Protein AF-A0A7S0IJ03-F1 (afdb_monomer)

Radius of gyration: 17.77 Å; Cα contacts (8 Å, |Δi|>4): 310; chains: 1; bounding box: 40×44×54 Å

Structure (mmCIF, N/CA/C/O backbone):
data_AF-A0A7S0IJ03-F1
#
_entry.id   AF-A0A7S0IJ03-F1
#
loop_
_atom_site.group_PDB
_atom_site.id
_atom_site.type_symbol
_atom_site.label_atom_id
_atom_site.label_alt_id
_atom_site.label_comp_id
_atom_site.label_asym_id
_atom_site.label_entity_id
_atom_site.label_seq_id
_atom_site.pdbx_PDB_ins_code
_atom_site.Cartn_x
_atom_site.Cartn_y
_atom_site.Cartn_z
_atom_site.occupancy
_atom_site.B_iso_or_equiv
_atom_site.auth_seq_id
_atom_site.auth_comp_id
_atom_site.auth_asym_id
_atom_site.auth_atom_id
_atom_site.pdbx_PDB_model_num
ATOM 1 N N . MET A 1 1 ? -2.507 19.857 30.944 1.00 49.16 1 MET A N 1
ATOM 2 C CA . MET A 1 1 ? -3.455 19.583 29.841 1.00 49.16 1 MET A CA 1
ATOM 3 C C . MET A 1 1 ? -2.715 18.734 28.818 1.00 49.16 1 MET A C 1
ATOM 5 O O . MET A 1 1 ? -1.528 18.996 28.652 1.00 49.16 1 MET A O 1
ATOM 9 N N . PRO A 1 2 ? -3.317 17.695 28.218 1.00 66.56 2 PRO A N 1
ATOM 10 C CA . PRO A 1 2 ? -2.641 16.936 27.164 1.00 66.56 2 PRO A CA 1
ATOM 11 C C . PRO A 1 2 ? -2.303 17.862 25.987 1.00 66.56 2 PRO A C 1
ATOM 13 O O . PRO A 1 2 ? -3.091 18.757 25.681 1.00 66.56 2 PRO A O 1
ATOM 16 N N . SER A 1 3 ? -1.132 17.673 25.370 1.00 85.25 3 SER A N 1
ATOM 17 C CA . SER A 1 3 ? -0.742 18.416 24.166 1.00 85.25 3 SER A CA 1
ATOM 18 C C . SER A 1 3 ? -1.700 18.113 23.012 1.00 85.25 3 SER A C 1
ATOM 20 O O . SER A 1 3 ? -2.343 17.058 22.987 1.00 85.25 3 SER A O 1
ATOM 22 N N . GLU A 1 4 ? -1.797 19.030 22.051 1.00 87.00 4 GLU A N 1
ATOM 23 C CA . GLU A 1 4 ? -2.639 18.860 20.861 1.00 87.00 4 GLU A CA 1
ATOM 24 C C . GLU A 1 4 ? -2.302 17.560 20.110 1.00 87.00 4 GLU A C 1
ATOM 26 O O . GLU A 1 4 ? -3.203 16.776 19.802 1.00 87.00 4 GLU A O 1
ATOM 31 N N . ASP A 1 5 ? -1.011 17.241 19.987 1.00 89.12 5 ASP A N 1
ATOM 32 C CA . ASP A 1 5 ? -0.515 15.971 19.443 1.00 89.12 5 ASP A CA 1
ATOM 33 C C . ASP A 1 5 ? -1.039 14.741 20.183 1.00 89.12 5 ASP A C 1
ATOM 35 O O . ASP A 1 5 ? -1.449 13.754 19.568 1.00 89.12 5 ASP A O 1
ATOM 39 N N . ALA A 1 6 ? -1.050 14.773 21.519 1.00 92.12 6 ALA A N 1
ATOM 40 C CA . ALA A 1 6 ? -1.535 13.652 22.317 1.00 92.12 6 ALA A CA 1
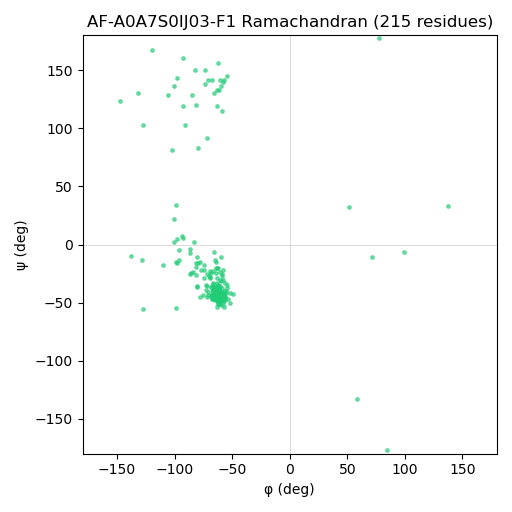ATOM 41 C C . ALA A 1 6 ? -3.040 13.432 22.100 1.00 92.12 6 ALA A C 1
ATOM 43 O O . ALA A 1 6 ? -3.501 12.288 22.037 1.00 92.12 6 ALA A O 1
ATOM 44 N N . ILE A 1 7 ? -3.802 14.518 21.939 1.00 94.75 7 ILE A N 1
ATOM 45 C CA . ILE A 1 7 ? -5.232 14.466 21.619 1.00 94.75 7 ILE A CA 1
ATOM 46 C C . ILE A 1 7 ? -5.438 13.903 20.209 1.00 94.75 7 ILE A C 1
ATOM 48 O O . ILE A 1 7 ? -6.278 13.019 20.027 1.00 94.75 7 ILE A O 1
ATOM 52 N N . LEU A 1 8 ? -4.673 14.375 19.222 1.00 96.50 8 LEU A N 1
ATOM 53 C CA . LEU A 1 8 ? -4.740 13.893 17.844 1.00 96.50 8 LEU A CA 1
ATOM 54 C C . LEU A 1 8 ? -4.401 12.404 17.753 1.00 96.50 8 LEU A C 1
ATOM 56 O O . LEU A 1 8 ? -5.155 11.634 17.150 1.00 96.50 8 LEU A O 1
ATOM 60 N N . LYS A 1 9 ? -3.308 11.980 18.393 1.00 96.81 9 LYS A N 1
ATOM 61 C CA . LYS A 1 9 ? -2.900 10.575 18.463 1.00 96.81 9 LYS A CA 1
ATOM 62 C C . LYS A 1 9 ? -4.009 9.718 19.062 1.00 96.81 9 LYS A C 1
ATOM 64 O O . LYS A 1 9 ? -4.383 8.705 18.478 1.00 96.81 9 LYS A O 1
ATOM 69 N N . ASN A 1 10 ? -4.579 10.141 20.190 1.00 97.00 10 ASN A N 1
ATOM 70 C CA . ASN A 1 10 ? -5.648 9.400 20.853 1.00 97.00 10 ASN A CA 1
ATOM 71 C C . ASN A 1 10 ? -6.891 9.269 19.953 1.00 97.00 10 ASN A C 1
ATOM 73 O O . ASN A 1 10 ? -7.372 8.158 19.741 1.00 97.00 10 ASN A O 1
ATOM 77 N N . LYS A 1 11 ? -7.350 10.367 19.335 1.00 97.56 11 LYS A N 1
ATOM 78 C CA . LYS A 1 11 ? -8.472 10.346 18.378 1.00 97.56 11 LYS A CA 1
ATOM 79 C C . LYS A 1 11 ? -8.202 9.427 17.184 1.00 97.56 11 LYS A C 1
ATOM 81 O O . LYS A 1 11 ? -9.070 8.650 16.796 1.00 97.56 11 LYS A O 1
ATOM 86 N N . THR A 1 12 ? -6.988 9.476 16.638 1.00 97.81 12 THR A N 1
ATOM 87 C CA . THR A 1 12 ? -6.576 8.626 15.512 1.00 97.81 12 THR A CA 1
ATOM 88 C C . THR A 1 12 ? -6.647 7.148 15.895 1.00 97.81 12 THR A C 1
ATOM 90 O O . THR A 1 12 ? -7.279 6.363 15.191 1.00 97.81 12 THR A O 1
ATOM 93 N N . LEU A 1 13 ? -6.085 6.770 17.047 1.00 97.12 13 LEU A N 1
ATOM 94 C CA . LEU A 1 13 ? -6.131 5.394 17.550 1.00 97.12 13 LEU A CA 1
ATOM 95 C C . LEU A 1 13 ? -7.567 4.931 17.849 1.00 97.12 13 LEU A C 1
ATOM 97 O O . LEU A 1 13 ? -7.942 3.823 17.480 1.00 97.12 13 LEU A O 1
ATOM 101 N N . GLN A 1 14 ? -8.411 5.784 18.439 1.00 96.62 14 GLN A N 1
ATOM 102 C CA . GLN A 1 14 ? -9.825 5.463 18.675 1.00 96.62 14 GLN A CA 1
ATOM 103 C C . GLN A 1 14 ? -10.625 5.251 17.382 1.00 96.62 14 GLN A C 1
ATOM 105 O O . GLN A 1 14 ? -11.586 4.482 17.354 1.00 96.62 14 GLN A O 1
ATOM 110 N N . ALA A 1 15 ? -10.300 5.963 16.303 1.00 97.38 15 ALA A N 1
ATOM 111 C CA . ALA A 1 15 ? -10.908 5.710 15.001 1.00 97.38 15 ALA A CA 1
ATOM 112 C C . ALA A 1 15 ? -10.390 4.405 14.385 1.00 97.38 15 ALA A C 1
ATOM 114 O O . ALA A 1 15 ? -11.177 3.626 13.851 1.00 97.38 15 ALA A O 1
ATOM 115 N N . LEU A 1 16 ? -9.097 4.116 14.529 1.00 97.06 16 LEU A N 1
ATOM 116 C CA . LEU A 1 16 ? -8.472 2.905 13.999 1.00 97.06 16 LEU A CA 1
ATOM 117 C C . LEU A 1 16 ? -9.069 1.610 14.568 1.00 97.06 16 LEU A C 1
ATOM 119 O O . LEU A 1 16 ? -9.369 0.695 13.797 1.00 97.06 16 LEU A O 1
ATOM 123 N N . THR A 1 17 ? -9.352 1.553 15.873 1.00 95.00 17 THR A N 1
ATOM 124 C CA . THR A 1 17 ? -9.961 0.364 16.508 1.00 95.00 17 THR A CA 1
ATOM 125 C C . THR A 1 17 ? -11.334 0.004 15.931 1.00 95.00 17 THR A C 1
ATOM 127 O O . THR A 1 17 ? -11.741 -1.156 15.974 1.00 95.00 17 THR A O 1
ATOM 130 N N . ARG A 1 18 ? -12.035 0.975 15.331 1.00 95.69 18 ARG A N 1
ATOM 131 C CA . ARG A 1 18 ? -13.357 0.808 14.711 1.00 95.69 18 ARG A CA 1
ATOM 132 C C . ARG A 1 18 ? -13.301 0.354 13.245 1.00 95.69 18 ARG A C 1
ATOM 134 O O . ARG A 1 18 ? -14.334 0.024 12.674 1.00 95.69 18 ARG A O 1
ATOM 141 N N . LEU A 1 19 ? -12.130 0.285 12.604 1.00 94.94 19 LEU A N 1
ATOM 142 C CA . LEU A 1 19 ? -12.030 -0.129 11.190 1.00 94.94 19 LEU A CA 1
ATOM 143 C C . LEU A 1 19 ? -12.346 -1.609 10.952 1.00 94.94 19 LEU A C 1
ATOM 145 O O . LEU A 1 19 ? -12.672 -2.010 9.831 1.00 94.94 19 LEU A O 1
ATOM 149 N N . GLY A 1 20 ? -12.207 -2.426 11.995 1.00 89.44 20 GLY A N 1
ATOM 150 C CA . GLY A 1 20 ? -12.390 -3.868 11.918 1.00 89.44 20 GLY A CA 1
ATOM 151 C C . GLY A 1 20 ? -13.849 -4.311 11.815 1.00 89.44 20 GLY A C 1
ATOM 152 O O . GLY A 1 20 ? -14.101 -5.414 11.324 1.00 89.44 20 GLY A O 1
ATOM 153 N N . ASP A 1 21 ? -14.790 -3.472 12.248 1.00 93.62 21 ASP A N 1
ATOM 154 C CA . ASP A 1 21 ? -16.205 -3.812 12.372 1.00 93.62 21 ASP A CA 1
ATOM 155 C C . ASP A 1 21 ? -17.033 -3.157 11.274 1.00 93.62 21 ASP A C 1
ATOM 157 O O . ASP A 1 21 ? -16.967 -1.952 11.050 1.00 93.62 21 ASP A O 1
ATOM 161 N N . ARG A 1 22 ? -17.848 -3.959 10.583 1.00 91.94 22 ARG A N 1
ATOM 162 C CA . ARG A 1 22 ? -18.609 -3.516 9.405 1.00 91.94 22 ARG A CA 1
ATOM 163 C C . ARG A 1 22 ? -19.492 -2.299 9.695 1.00 91.94 22 ARG A C 1
ATOM 165 O O . ARG A 1 22 ? -19.580 -1.398 8.863 1.00 91.94 22 ARG A O 1
ATOM 172 N N . ASP A 1 23 ? -20.117 -2.271 10.866 1.00 94.56 23 ASP A N 1
ATOM 173 C CA . ASP A 1 23 ? -21.116 -1.259 11.214 1.00 94.56 23 ASP A CA 1
ATOM 174 C C . ASP A 1 23 ? -20.476 0.089 11.591 1.00 94.56 23 ASP A C 1
ATOM 176 O O . ASP A 1 23 ? -21.104 1.139 11.457 1.00 94.56 23 ASP A O 1
ATOM 180 N N . THR A 1 24 ? -19.202 0.087 11.999 1.00 95.12 24 THR A N 1
ATOM 181 C CA . THR A 1 24 ? -18.472 1.292 12.427 1.00 95.12 24 THR A CA 1
ATOM 182 C C . THR A 1 24 ? -17.380 1.719 11.443 1.00 95.12 24 THR A C 1
ATOM 184 O O . THR A 1 24 ? -17.002 2.894 11.433 1.00 95.12 24 THR A O 1
ATOM 187 N N . GLN A 1 25 ? -16.943 0.830 10.545 1.00 95.50 25 GLN A N 1
ATOM 188 C CA . GLN A 1 25 ? -15.860 1.057 9.585 1.00 95.50 25 GLN A CA 1
ATOM 189 C C . GLN A 1 25 ? -16.052 2.338 8.768 1.00 95.50 25 GLN A C 1
ATOM 191 O O . GLN A 1 25 ? -15.153 3.173 8.696 1.00 95.50 25 GLN A O 1
ATOM 196 N N . ARG A 1 26 ? -17.234 2.542 8.171 1.00 96.00 26 ARG A N 1
ATOM 197 C CA . ARG A 1 26 ? -17.489 3.719 7.320 1.00 96.00 26 ARG A CA 1
ATOM 198 C C . ARG A 1 26 ? -17.390 5.033 8.100 1.00 96.00 26 ARG A C 1
ATOM 200 O O . ARG A 1 26 ? -16.959 6.041 7.544 1.00 96.00 26 ARG A O 1
ATOM 207 N N . VAL A 1 27 ? -17.814 5.038 9.364 1.00 97.50 27 VAL A N 1
ATOM 208 C CA . VAL A 1 27 ? -17.740 6.221 10.234 1.00 97.50 27 VAL A CA 1
ATOM 209 C C . VAL A 1 27 ? -16.291 6.485 10.630 1.00 97.50 27 VAL A C 1
ATOM 211 O O . VAL A 1 27 ? -15.832 7.616 10.511 1.00 97.50 27 VAL A O 1
ATOM 214 N N . ALA A 1 28 ? -15.562 5.437 11.012 1.00 97.50 28 ALA A N 1
ATOM 215 C CA . ALA A 1 28 ? -14.149 5.507 11.364 1.00 97.50 28 ALA A CA 1
ATOM 216 C C . ALA A 1 28 ? -13.280 6.041 10.218 1.00 97.50 28 ALA A C 1
ATOM 218 O O . ALA A 1 28 ? -12.472 6.943 10.422 1.00 97.50 28 ALA A O 1
ATOM 219 N N . VAL A 1 29 ? -13.500 5.552 8.996 1.00 97.75 29 VAL A N 1
ATOM 220 C CA . VAL A 1 29 ? -12.808 6.039 7.797 1.00 97.75 29 VAL A CA 1
ATOM 221 C C . VAL A 1 29 ? -13.052 7.537 7.582 1.00 97.75 29 VAL A C 1
ATOM 223 O O . VAL A 1 29 ? -12.096 8.288 7.421 1.00 97.75 29 VAL A O 1
ATOM 226 N N . LYS A 1 30 ? -14.310 7.996 7.656 1.00 97.94 30 LYS A N 1
ATOM 227 C CA . LYS A 1 30 ? -14.641 9.428 7.524 1.00 97.94 30 LYS A CA 1
ATOM 228 C C . LYS A 1 30 ? -14.012 10.282 8.622 1.00 97.94 30 LYS A C 1
ATOM 230 O O . LYS A 1 30 ? -13.679 11.441 8.394 1.00 97.94 30 LYS A O 1
ATOM 235 N N . GLU A 1 31 ? -13.901 9.745 9.830 1.00 97.88 31 GLU A N 1
ATOM 236 C CA . GLU A 1 31 ? -13.256 10.435 10.942 1.00 97.88 31 GLU A CA 1
ATOM 237 C C . GLU A 1 31 ? -11.751 10.582 10.704 1.00 97.88 31 GLU A C 1
ATOM 239 O O . GLU A 1 31 ? -11.227 11.682 10.848 1.00 97.88 31 GLU A O 1
ATOM 244 N N . LEU A 1 32 ? -11.080 9.523 10.242 1.00 98.19 32 LEU A N 1
ATOM 245 C CA . LEU A 1 32 ? -9.663 9.560 9.872 1.00 98.19 32 LEU A CA 1
ATOM 246 C C . LEU A 1 32 ? -9.398 10.523 8.709 1.00 98.19 32 LEU A C 1
ATOM 248 O O . LEU A 1 32 ? -8.440 11.286 8.767 1.00 98.19 32 LEU A O 1
ATOM 252 N N . GLU A 1 33 ? -10.271 10.565 7.701 1.00 97.94 33 GLU A N 1
ATOM 253 C CA . GLU A 1 33 ? -10.194 11.555 6.617 1.00 97.94 33 GLU A CA 1
ATOM 254 C C . GLU A 1 33 ? -10.339 12.988 7.139 1.00 97.94 33 GLU A C 1
ATOM 256 O O . GLU A 1 33 ? -9.607 13.876 6.711 1.00 97.94 33 GLU A O 1
ATOM 261 N N . ARG A 1 34 ? -11.247 13.234 8.092 1.00 98.12 34 ARG A N 1
ATOM 262 C CA . ARG A 1 34 ? -11.397 14.556 8.724 1.00 98.12 34 ARG A CA 1
ATOM 263 C C . ARG A 1 34 ? -10.169 14.937 9.544 1.00 98.12 34 ARG A C 1
ATOM 265 O O . ARG A 1 34 ? -9.737 16.082 9.466 1.00 98.12 34 ARG A O 1
ATOM 272 N N . LEU A 1 35 ? -9.611 14.003 10.314 1.00 97.69 35 LEU A N 1
ATOM 273 C CA . LEU A 1 35 ? -8.374 14.227 11.067 1.00 97.69 35 LEU A CA 1
ATOM 274 C C . LEU A 1 35 ? -7.217 14.546 10.117 1.00 97.69 35 LEU A C 1
ATOM 276 O O . LEU A 1 35 ? -6.530 15.540 10.325 1.00 97.69 35 LEU A O 1
ATOM 280 N N . ALA A 1 36 ? -7.067 13.771 9.040 1.00 96.75 36 ALA A N 1
ATOM 281 C CA . ALA A 1 36 ? -6.072 14.021 8.006 1.00 96.75 36 ALA A CA 1
ATOM 282 C C . ALA A 1 36 ? -6.298 15.373 7.323 1.00 96.75 36 ALA A C 1
ATOM 284 O O . ALA A 1 36 ? -5.349 16.120 7.182 1.00 96.75 36 ALA A O 1
ATOM 285 N N . THR A 1 37 ? -7.528 15.746 6.966 1.00 96.69 37 THR A N 1
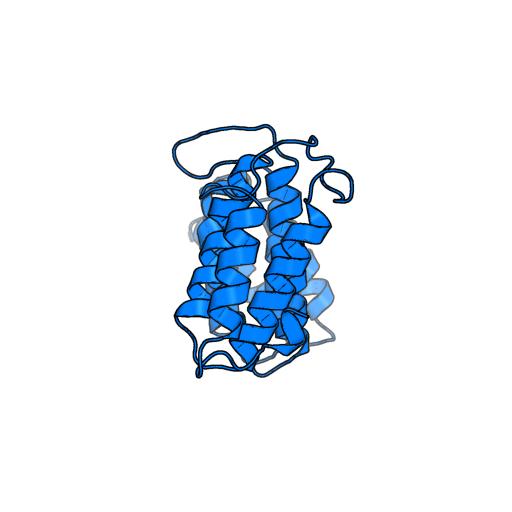ATOM 286 C CA . THR A 1 37 ? -7.837 17.055 6.351 1.00 96.69 37 THR A CA 1
ATOM 287 C C . THR A 1 37 ? -7.479 18.226 7.273 1.00 96.69 37 THR A C 1
ATOM 289 O O . THR A 1 37 ? -7.014 19.266 6.817 1.00 96.69 37 THR A O 1
ATOM 292 N N . ASN A 1 38 ? -7.688 18.064 8.581 1.00 95.50 38 ASN A N 1
ATOM 293 C CA . ASN A 1 38 ? -7.444 19.110 9.573 1.00 95.50 38 ASN A CA 1
ATOM 294 C C . ASN A 1 38 ? -5.994 19.146 10.087 1.00 95.50 38 ASN A C 1
ATOM 296 O O . ASN A 1 38 ? -5.658 20.034 10.870 1.00 95.50 38 ASN A O 1
ATOM 300 N N . ALA A 1 39 ? -5.136 18.213 9.667 1.00 94.06 39 ALA A N 1
ATOM 301 C CA . ALA A 1 39 ? -3.720 18.201 10.014 1.00 94.06 39 ALA A CA 1
ATOM 302 C C . ALA A 1 39 ? -2.994 19.337 9.274 1.00 94.06 39 ALA A C 1
ATOM 304 O O . ALA A 1 39 ? -2.588 19.184 8.126 1.00 94.06 39 ALA A O 1
ATOM 305 N N . ARG A 1 40 ? -2.895 20.504 9.923 1.00 87.62 40 ARG A N 1
ATOM 306 C CA . ARG A 1 40 ? -2.237 21.702 9.368 1.00 87.62 40 ARG A CA 1
ATOM 307 C C . ARG A 1 40 ? -0.734 21.744 9.618 1.00 87.62 40 ARG A C 1
ATOM 309 O O . ARG A 1 40 ? -0.018 22.389 8.861 1.00 87.62 40 ARG A O 1
ATOM 316 N N . GLU A 1 41 ? -0.274 21.077 10.671 1.00 89.88 41 GLU A N 1
ATOM 317 C CA . GLU A 1 41 ? 1.136 21.033 11.045 1.00 89.88 41 GLU A CA 1
ATOM 318 C C . GLU A 1 41 ? 1.794 19.745 10.521 1.00 89.88 41 GLU A C 1
ATOM 320 O O . GLU A 1 41 ? 1.156 18.685 10.542 1.00 89.88 41 GLU A O 1
ATOM 325 N N . PRO A 1 42 ? 3.063 19.787 10.072 1.00 86.69 42 PRO A N 1
ATOM 326 C CA . PRO A 1 42 ? 3.777 18.593 9.607 1.00 86.69 42 PRO A CA 1
ATOM 327 C C . PRO A 1 42 ? 3.805 17.449 10.637 1.00 86.69 42 PRO A C 1
ATOM 329 O O . PRO A 1 42 ? 3.685 16.271 10.282 1.00 86.69 42 PRO A O 1
ATOM 332 N N . ASP A 1 43 ? 3.883 17.784 11.925 1.00 92.00 43 ASP A N 1
ATOM 333 C CA . ASP A 1 43 ? 3.908 16.811 13.022 1.00 92.00 43 ASP A CA 1
ATOM 334 C C . ASP A 1 43 ? 2.556 16.099 13.201 1.00 92.00 43 ASP A C 1
ATOM 336 O O . ASP A 1 43 ? 2.503 14.911 13.549 1.00 92.00 43 ASP A O 1
ATOM 340 N N . HIS A 1 44 ? 1.448 16.757 12.840 1.00 94.94 44 HIS A N 1
ATOM 341 C CA . HIS A 1 44 ? 0.121 16.142 12.831 1.00 94.94 44 HIS A CA 1
ATOM 342 C C . HIS A 1 44 ? 0.017 15.052 11.755 1.00 94.94 44 HIS A C 1
ATOM 344 O O . HIS A 1 44 ? -0.459 13.947 12.031 1.00 94.94 44 HIS A O 1
ATOM 350 N N . VAL A 1 45 ? 0.507 15.324 10.539 1.00 94.88 45 VAL A N 1
ATOM 351 C CA . VAL A 1 45 ? 0.545 14.327 9.452 1.00 94.88 45 VAL A CA 1
ATOM 352 C C . VAL A 1 45 ? 1.457 13.163 9.839 1.00 94.88 45 VAL A C 1
ATOM 354 O O . VAL A 1 45 ? 1.067 11.999 9.702 1.00 94.88 45 VAL A O 1
ATOM 357 N N . THR A 1 46 ? 2.620 13.470 10.420 1.00 95.75 46 THR A N 1
ATOM 358 C CA . THR A 1 46 ? 3.565 12.475 10.944 1.00 95.75 46 THR A CA 1
ATOM 359 C C . THR A 1 46 ? 2.901 11.553 11.963 1.00 95.75 46 THR A C 1
ATOM 361 O O . THR A 1 46 ? 3.053 10.327 11.891 1.00 95.75 46 THR A O 1
ATOM 364 N N . THR A 1 47 ? 2.133 12.121 12.893 1.00 96.75 47 THR A N 1
ATOM 365 C CA . THR A 1 47 ? 1.405 11.379 13.927 1.00 96.75 47 THR A CA 1
ATOM 366 C C . THR A 1 47 ? 0.363 10.447 13.315 1.00 96.75 47 THR A C 1
ATOM 368 O O . THR A 1 47 ? 0.331 9.261 13.654 1.00 96.75 47 THR A O 1
ATOM 371 N N . ILE A 1 48 ? -0.447 10.943 12.374 1.00 97.69 48 ILE A N 1
ATOM 372 C CA . ILE A 1 48 ? -1.486 10.145 11.708 1.00 97.69 48 ILE A CA 1
ATOM 373 C C . ILE A 1 48 ? -0.858 8.989 10.926 1.00 97.69 48 ILE A C 1
ATOM 375 O O . ILE A 1 48 ? -1.248 7.836 11.119 1.00 97.69 48 ILE A O 1
ATOM 379 N N . VAL A 1 49 ? 0.146 9.261 10.085 1.00 97.38 49 VAL A N 1
ATOM 380 C CA . VAL A 1 49 ? 0.803 8.217 9.283 1.00 97.38 49 VAL A CA 1
ATOM 381 C C . VAL A 1 49 ? 1.507 7.192 10.174 1.00 97.38 49 VAL A C 1
ATOM 383 O O . VAL A 1 49 ? 1.453 5.995 9.885 1.00 97.38 49 VAL A O 1
ATOM 386 N N . SER A 1 50 ? 2.114 7.624 11.284 1.00 97.38 50 SER A N 1
ATOM 387 C CA . SER A 1 50 ? 2.722 6.711 12.260 1.00 97.38 50 SER A CA 1
ATOM 388 C C . SER A 1 50 ? 1.698 5.750 12.858 1.00 97.38 50 SER A C 1
ATOM 390 O O . SER A 1 50 ? 1.929 4.542 12.827 1.00 97.38 50 SER A O 1
ATOM 392 N N . CYS A 1 51 ? 0.546 6.265 13.302 1.00 98.12 51 CYS A N 1
ATOM 393 C CA . CYS A 1 51 ? -0.538 5.440 13.836 1.00 98.12 51 CYS A CA 1
ATOM 394 C C . CYS A 1 51 ? -1.066 4.450 12.788 1.00 98.12 51 CYS A C 1
ATOM 396 O O . CYS A 1 51 ? -1.265 3.281 13.102 1.00 98.12 51 CYS A O 1
ATOM 398 N N . LEU A 1 52 ? -1.240 4.882 11.532 1.00 98.19 52 LEU A N 1
ATOM 399 C CA . LEU A 1 52 ? -1.650 3.994 10.437 1.00 98.19 52 LEU A CA 1
ATOM 400 C C . LEU A 1 52 ? -0.629 2.871 10.201 1.00 98.19 52 LEU A C 1
ATOM 402 O O . LEU A 1 52 ? -1.008 1.710 10.075 1.00 98.19 52 LEU A O 1
ATOM 406 N N . CYS A 1 53 ? 0.668 3.189 10.162 1.00 97.62 53 CYS A N 1
ATOM 407 C CA . CYS A 1 53 ? 1.715 2.185 9.952 1.00 97.62 53 CYS A CA 1
ATOM 408 C C . CYS A 1 5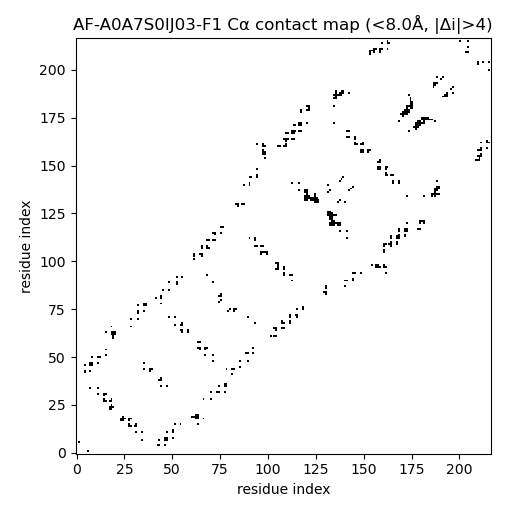3 ? 1.788 1.179 11.109 1.00 97.62 53 CYS A C 1
ATOM 410 O O . CYS A 1 53 ? 1.964 -0.014 10.869 1.00 97.62 53 CYS A O 1
ATOM 412 N N . GLU A 1 54 ? 1.666 1.651 12.350 1.00 97.31 54 GLU A N 1
ATOM 413 C CA . GLU A 1 54 ? 1.666 0.807 13.549 1.00 97.31 54 GLU A CA 1
ATOM 414 C C . GLU A 1 54 ? 0.440 -0.113 13.577 1.00 97.31 54 GLU A C 1
ATOM 416 O O . GLU A 1 54 ? 0.576 -1.330 13.731 1.00 97.31 54 GLU A O 1
ATOM 421 N N . GLU A 1 55 ? -0.748 0.435 13.319 1.00 97.44 55 GLU A N 1
ATOM 422 C CA . GLU A 1 55 ? -1.983 -0.345 13.304 1.00 97.44 55 GLU A CA 1
ATOM 423 C C . GLU A 1 55 ? -2.012 -1.351 12.145 1.00 97.44 55 GLU A C 1
ATOM 425 O O . GLU A 1 55 ? -2.481 -2.472 12.317 1.00 97.44 55 GLU A O 1
ATOM 430 N N . LEU A 1 56 ? -1.435 -1.036 10.978 1.00 97.62 56 LEU A N 1
ATOM 431 C CA . LEU A 1 56 ? -1.318 -2.003 9.876 1.00 97.62 56 LEU A CA 1
ATOM 432 C C . LEU A 1 56 ? -0.541 -3.264 10.288 1.00 97.62 56 LEU A C 1
ATOM 434 O O . LEU A 1 56 ? -0.779 -4.352 9.748 1.00 97.62 56 LEU A O 1
ATOM 438 N N . VAL A 1 57 ? 0.403 -3.119 11.225 1.00 95.19 57 VAL A N 1
ATOM 439 C CA . VAL A 1 57 ? 1.181 -4.227 11.785 1.00 95.19 57 VAL A CA 1
ATOM 440 C C . VAL A 1 57 ? 0.369 -5.012 12.811 1.00 95.19 57 VAL A C 1
ATOM 442 O O . VAL A 1 57 ? 0.385 -6.241 12.748 1.00 95.19 57 VAL A O 1
ATOM 445 N N . ALA A 1 58 ? -0.324 -4.315 13.712 1.00 94.31 58 ALA A N 1
ATOM 446 C CA . ALA A 1 58 ? -0.993 -4.899 14.874 1.00 94.31 58 ALA A CA 1
ATOM 447 C C . ALA A 1 58 ? -2.419 -5.417 14.602 1.00 94.31 58 ALA A C 1
ATOM 449 O O . ALA A 1 58 ? -2.889 -6.305 15.314 1.00 94.31 58 ALA A O 1
ATOM 450 N N . ALA A 1 59 ? -3.109 -4.895 13.584 1.00 94.00 59 ALA A N 1
ATOM 451 C CA . ALA A 1 59 ? -4.529 -5.148 13.370 1.00 94.00 59 ALA A CA 1
ATOM 452 C C . ALA A 1 59 ? -4.832 -6.637 13.085 1.00 94.00 59 ALA A C 1
ATOM 454 O O . ALA A 1 59 ? -4.413 -7.179 12.048 1.00 94.00 59 ALA A O 1
ATOM 455 N N . PRO A 1 60 ? -5.647 -7.305 13.928 1.00 91.19 60 PRO A N 1
ATOM 456 C CA . PRO A 1 60 ? -5.940 -8.728 13.770 1.00 91.19 60 PRO A CA 1
ATOM 457 C C . PRO A 1 60 ? -6.880 -8.993 12.586 1.00 91.19 60 PRO A C 1
ATOM 459 O O . PRO A 1 60 ? -6.738 -9.986 11.870 1.00 91.19 60 PRO A O 1
ATOM 462 N N . LYS A 1 61 ? -7.829 -8.083 12.335 1.00 96.50 61 LYS A N 1
ATOM 463 C CA . LYS A 1 61 ? -8.852 -8.234 11.293 1.00 96.50 61 LYS A CA 1
ATOM 464 C C . LYS A 1 61 ? -8.330 -7.755 9.935 1.00 96.50 61 LYS A C 1
ATOM 466 O O . LYS A 1 61 ? -7.893 -6.614 9.794 1.00 96.50 61 LYS A O 1
ATOM 471 N N . ALA A 1 62 ? -8.469 -8.593 8.907 1.00 96.62 62 ALA A N 1
ATOM 472 C CA . ALA A 1 62 ? -8.110 -8.243 7.529 1.00 96.62 62 ALA A CA 1
ATOM 473 C C . ALA A 1 62 ? -8.902 -7.035 6.990 1.00 96.62 62 ALA A C 1
ATOM 475 O O . ALA A 1 62 ? -8.378 -6.243 6.211 1.00 96.62 62 ALA A O 1
ATOM 476 N N . SER A 1 63 ? -10.152 -6.841 7.43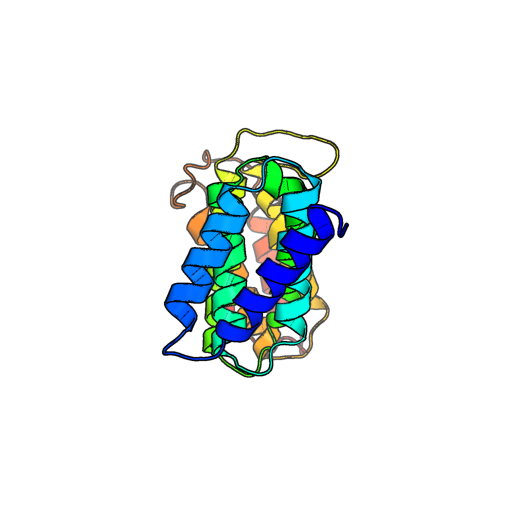6 1.00 96.25 63 SER A N 1
ATOM 477 C CA . SER A 1 63 ? -10.959 -5.650 7.122 1.00 96.25 63 SER A CA 1
ATOM 478 C C . SER A 1 63 ? -10.266 -4.349 7.530 1.00 96.25 63 SER A C 1
ATOM 480 O O . SER A 1 63 ? -10.207 -3.429 6.720 1.00 96.25 63 SER A O 1
ATOM 482 N N . ALA A 1 64 ? -9.687 -4.297 8.733 1.00 97.38 64 ALA A N 1
ATOM 483 C CA . ALA A 1 64 ? -8.955 -3.129 9.209 1.00 97.38 64 ALA A CA 1
ATOM 484 C C . ALA A 1 64 ? -7.678 -2.896 8.391 1.00 97.38 64 ALA A C 1
ATOM 486 O O . ALA A 1 64 ? -7.464 -1.788 7.906 1.00 97.38 64 ALA A O 1
ATOM 487 N N . ARG A 1 65 ? -6.877 -3.946 8.148 1.00 98.12 65 ARG A N 1
ATOM 488 C CA . ARG A 1 65 ? -5.645 -3.843 7.342 1.00 98.12 65 ARG A CA 1
ATOM 489 C C . ARG A 1 65 ? -5.913 -3.298 5.936 1.00 98.12 65 ARG A C 1
ATOM 491 O O . ARG A 1 65 ? -5.190 -2.417 5.480 1.00 98.12 65 ARG A O 1
ATOM 498 N N . ARG A 1 66 ? -6.983 -3.758 5.274 1.00 97.44 66 ARG A N 1
ATOM 499 C CA . ARG A 1 66 ? -7.401 -3.246 3.955 1.00 97.44 66 ARG A CA 1
ATOM 500 C C . ARG A 1 66 ? -7.749 -1.765 3.977 1.00 97.44 66 ARG A C 1
ATOM 502 O O . ARG A 1 66 ? -7.319 -1.033 3.091 1.00 97.44 66 ARG A O 1
ATOM 509 N N . GLU A 1 67 ? -8.517 -1.318 4.966 1.00 97.75 67 GLU A N 1
ATOM 510 C CA . GLU A 1 67 ? -8.877 0.099 5.055 1.00 97.75 67 GLU A CA 1
ATOM 511 C C . GLU A 1 67 ? -7.672 0.976 5.393 1.00 97.75 67 GLU A C 1
ATOM 513 O O . GLU A 1 67 ? -7.533 2.048 4.814 1.00 97.75 67 GLU A O 1
ATOM 518 N N . ILE A 1 68 ? -6.748 0.508 6.234 1.00 98.25 68 ILE A N 1
ATOM 519 C CA . ILE A 1 68 ? -5.502 1.232 6.520 1.00 98.25 68 ILE A CA 1
ATOM 520 C C . ILE A 1 68 ? -4.656 1.398 5.250 1.00 98.25 68 ILE A C 1
ATOM 522 O O . ILE A 1 68 ? -4.179 2.496 4.972 1.00 98.25 68 ILE A O 1
ATOM 526 N N . LEU A 1 69 ? -4.528 0.346 4.433 1.00 98.38 69 LEU A N 1
ATOM 527 C CA . LEU A 1 69 ? -3.842 0.428 3.137 1.00 98.38 69 LEU A CA 1
ATOM 528 C C . LEU A 1 69 ? -4.494 1.464 2.207 1.00 98.38 69 LEU A C 1
ATOM 530 O O . LEU A 1 69 ? -3.792 2.239 1.558 1.00 98.38 69 LEU A O 1
ATOM 534 N N . ARG A 1 70 ? -5.831 1.519 2.162 1.00 97.50 70 ARG A N 1
ATOM 535 C CA . ARG A 1 70 ? -6.583 2.518 1.378 1.00 97.50 70 ARG A CA 1
ATOM 536 C C . ARG A 1 70 ? -6.453 3.933 1.942 1.00 97.50 70 ARG A C 1
ATOM 538 O O . ARG A 1 70 ? -6.544 4.900 1.190 1.00 97.50 70 ARG A O 1
ATOM 545 N N . LEU A 1 71 ? -6.251 4.073 3.250 1.00 98.25 71 LEU A N 1
ATOM 546 C CA . LEU A 1 71 ? -6.074 5.368 3.901 1.00 98.25 71 LEU A CA 1
ATOM 547 C C . LEU A 1 71 ? -4.737 6.027 3.553 1.00 98.25 71 LEU A C 1
ATOM 549 O O . LEU A 1 71 ? -4.701 7.250 3.524 1.00 98.25 71 LEU A O 1
ATOM 553 N N . PHE A 1 72 ? -3.678 5.278 3.220 1.00 98.25 72 PHE A N 1
ATOM 554 C CA . PHE A 1 72 ? -2.430 5.885 2.726 1.00 98.25 72 PHE A CA 1
ATOM 5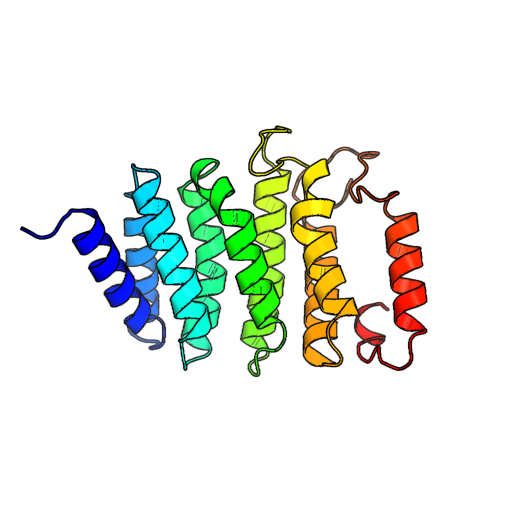55 C C . PHE A 1 72 ? -2.661 6.746 1.478 1.00 98.25 72 PHE A C 1
ATOM 557 O O . PHE A 1 72 ? -2.218 7.890 1.433 1.00 98.25 72 PHE A O 1
ATOM 564 N N . ASP A 1 73 ? -3.422 6.231 0.511 1.00 96.19 73 ASP A N 1
ATOM 565 C CA . ASP A 1 73 ? -3.790 6.968 -0.703 1.00 96.19 73 ASP A CA 1
ATOM 566 C C . ASP A 1 73 ? -4.607 8.230 -0.374 1.00 96.19 73 ASP A C 1
ATOM 568 O O . ASP A 1 73 ? -4.298 9.334 -0.819 1.00 96.19 73 ASP A O 1
ATOM 572 N N . ARG A 1 74 ? -5.602 8.098 0.511 1.00 96.88 74 ARG A N 1
ATOM 573 C CA . ARG A 1 74 ? -6.444 9.227 0.945 1.00 96.88 74 ARG A CA 1
ATOM 574 C C . ARG A 1 74 ? -5.646 10.299 1.679 1.00 96.88 74 ARG A C 1
ATOM 576 O O . ARG A 1 74 ? -5.883 11.480 1.455 1.00 96.88 74 ARG A O 1
ATOM 583 N N . VAL A 1 75 ? -4.695 9.912 2.530 1.00 97.00 75 VAL A N 1
ATOM 584 C CA . VAL A 1 75 ? -3.804 10.862 3.209 1.00 97.00 75 VAL A CA 1
ATOM 585 C C . VAL A 1 75 ? -2.971 11.623 2.181 1.00 97.00 75 VAL A C 1
ATOM 587 O O . VAL A 1 75 ? -2.932 12.847 2.253 1.00 97.00 75 VAL A O 1
ATOM 590 N N . CYS A 1 76 ? -2.380 10.946 1.191 1.00 95.19 76 CYS A N 1
ATOM 591 C CA . CYS A 1 76 ? -1.667 11.617 0.100 1.00 95.19 76 CYS A CA 1
ATOM 592 C C . CYS A 1 76 ? -2.567 12.584 -0.680 1.00 95.19 76 CYS A C 1
ATOM 594 O O . CYS A 1 76 ? -2.167 13.718 -0.929 1.00 95.19 76 CYS A O 1
ATOM 596 N N . ALA A 1 77 ? -3.795 12.179 -1.007 1.00 94.38 77 ALA A N 1
ATOM 597 C CA . ALA A 1 77 ? -4.746 13.029 -1.720 1.00 94.38 77 ALA A CA 1
ATOM 598 C C . ALA A 1 77 ? -5.164 14.276 -0.918 1.00 94.38 77 ALA A C 1
ATOM 600 O O . ALA A 1 77 ? -5.339 15.345 -1.497 1.00 94.38 77 ALA A O 1
ATOM 601 N N . LEU A 1 78 ? -5.317 14.153 0.405 1.00 95.88 78 LEU A N 1
ATOM 602 C CA . LEU A 1 78 ? -5.734 15.252 1.284 1.00 95.88 78 LEU A CA 1
ATOM 603 C C . LEU A 1 78 ? -4.586 16.204 1.641 1.00 95.88 78 LEU A C 1
ATOM 605 O O . LEU A 1 78 ? -4.809 17.404 1.767 1.00 95.88 78 LEU A O 1
ATOM 609 N N . GLN A 1 79 ? -3.378 15.673 1.831 1.00 94.44 79 GLN A N 1
ATOM 610 C CA . GLN A 1 79 ? -2.219 16.433 2.313 1.00 94.44 79 GLN A CA 1
ATOM 611 C C . GLN A 1 79 ? -1.270 16.890 1.201 1.00 94.44 79 GLN A C 1
ATOM 613 O O . GLN A 1 79 ? -0.428 17.758 1.432 1.00 94.44 79 GLN A O 1
ATOM 618 N N . GLY A 1 80 ? -1.386 16.334 -0.006 1.00 91.75 80 GLY A N 1
ATOM 619 C CA . GLY A 1 80 ? -0.546 16.719 -1.134 1.00 91.75 80 GLY A CA 1
ATOM 620 C C . GLY A 1 80 ? 0.943 16.513 -0.836 1.00 91.75 80 GLY A C 1
ATOM 621 O O . GLY A 1 80 ? 1.356 15.470 -0.323 1.00 91.75 80 GLY A O 1
ATOM 622 N N . GLU A 1 81 ? 1.759 17.521 -1.152 1.00 89.50 81 GLU A N 1
ATOM 623 C CA . GLU A 1 81 ? 3.217 17.467 -0.978 1.00 89.50 81 GLU A CA 1
ATOM 624 C C . GLU A 1 81 ? 3.641 17.215 0.484 1.00 89.50 81 GLU A C 1
ATOM 626 O O . GLU A 1 81 ? 4.664 16.570 0.713 1.00 89.50 81 GLU A O 1
ATOM 631 N N . ASN A 1 82 ? 2.826 17.602 1.476 1.00 89.69 82 ASN A N 1
ATOM 632 C CA . ASN A 1 82 ? 3.126 17.379 2.898 1.00 89.69 82 ASN A CA 1
ATOM 633 C C . ASN A 1 82 ? 3.193 15.887 3.269 1.00 89.69 82 ASN A C 1
ATOM 635 O O . ASN A 1 82 ? 3.869 15.517 4.225 1.00 89.69 82 ASN A O 1
ATOM 639 N N . ALA A 1 83 ? 2.526 15.008 2.515 1.00 91.88 83 ALA A N 1
ATOM 640 C CA . ALA A 1 83 ? 2.577 13.566 2.755 1.00 91.88 83 ALA A CA 1
ATOM 641 C C . ALA A 1 83 ? 3.847 12.899 2.197 1.00 91.88 83 ALA A C 1
ATOM 643 O O . ALA A 1 83 ? 4.154 11.762 2.569 1.00 91.88 83 ALA A O 1
ATOM 644 N N . LEU A 1 84 ? 4.592 13.570 1.306 1.00 91.06 84 LEU A N 1
ATOM 645 C CA . LEU A 1 84 ? 5.702 12.955 0.571 1.00 91.06 84 LEU A CA 1
ATOM 646 C C . LEU A 1 84 ? 6.828 12.483 1.478 1.00 91.06 84 LEU A C 1
ATOM 648 O O . LEU A 1 84 ? 7.352 11.396 1.260 1.00 91.06 84 LEU A O 1
ATOM 652 N N . VAL A 1 85 ? 7.152 13.238 2.531 1.00 92.25 85 VAL A N 1
ATOM 653 C CA . VAL A 1 85 ? 8.200 12.864 3.496 1.00 92.25 85 VAL A CA 1
ATOM 654 C C . VAL A 1 85 ? 7.925 11.508 4.167 1.00 92.25 85 VAL A C 1
ATOM 656 O O . VAL A 1 85 ? 8.847 10.828 4.614 1.00 92.25 85 VAL A O 1
ATOM 659 N N . HIS A 1 86 ? 6.666 11.059 4.185 1.00 94.81 86 HIS A N 1
ATOM 660 C CA . HIS A 1 86 ? 6.270 9.771 4.752 1.00 94.81 86 HIS A CA 1
ATOM 661 C C . HIS A 1 86 ? 6.148 8.643 3.723 1.00 94.81 86 HIS A C 1
ATOM 663 O O . HIS A 1 86 ? 5.940 7.488 4.112 1.00 94.81 86 HIS A O 1
ATOM 669 N N . LEU A 1 87 ? 6.302 8.934 2.428 1.00 95.25 87 LEU A N 1
ATOM 670 C CA . LEU A 1 87 ? 6.174 7.950 1.355 1.00 95.25 87 LEU A CA 1
ATOM 671 C C . LEU A 1 87 ? 7.067 6.714 1.563 1.00 95.25 87 LEU A C 1
ATOM 673 O O . LEU A 1 87 ? 6.528 5.607 1.485 1.00 95.25 87 LEU A O 1
ATOM 677 N N . PRO A 1 88 ? 8.370 6.833 1.904 1.00 95.00 88 PRO A N 1
ATOM 678 C CA . PRO A 1 88 ? 9.218 5.657 2.102 1.00 95.00 88 PRO A CA 1
ATOM 679 C C . PRO A 1 88 ? 8.686 4.719 3.196 1.00 95.00 88 PRO A C 1
ATOM 681 O O . PRO A 1 88 ? 8.718 3.495 3.055 1.00 95.00 88 PRO A O 1
ATOM 684 N N . ARG A 1 89 ? 8.128 5.286 4.276 1.00 96.06 89 ARG A N 1
ATOM 685 C CA . ARG A 1 89 ? 7.543 4.519 5.385 1.00 96.06 89 ARG A CA 1
ATOM 686 C C . ARG A 1 89 ? 6.241 3.835 4.978 1.00 96.06 89 ARG A C 1
ATOM 688 O O . ARG A 1 89 ? 6.038 2.674 5.341 1.00 96.06 89 ARG A O 1
ATOM 695 N N . MET A 1 90 ? 5.385 4.518 4.218 1.00 97.81 90 MET A N 1
ATOM 696 C CA . MET A 1 90 ? 4.152 3.931 3.686 1.00 97.81 90 MET A CA 1
ATOM 697 C C . MET A 1 90 ? 4.474 2.769 2.741 1.00 97.81 90 MET A C 1
ATOM 699 O O . MET A 1 90 ? 4.000 1.658 2.969 1.00 97.81 90 MET A O 1
ATOM 703 N N . VAL A 1 91 ? 5.361 2.978 1.762 1.00 97.56 91 VAL A N 1
ATOM 704 C CA . VAL A 1 91 ? 5.796 1.938 0.812 1.00 97.56 91 VAL A CA 1
ATOM 705 C C . VAL A 1 91 ? 6.394 0.736 1.542 1.00 97.56 91 VAL A C 1
ATOM 707 O O . VAL A 1 91 ? 5.995 -0.399 1.284 1.00 97.56 91 VAL A O 1
ATOM 710 N N . SER A 1 92 ? 7.290 0.962 2.509 1.00 96.88 92 SER A N 1
ATOM 711 C CA . SER A 1 92 ? 7.879 -0.126 3.300 1.00 96.88 92 SER A CA 1
ATOM 712 C C . SER A 1 92 ? 6.811 -0.919 4.065 1.00 96.88 92 SER A C 1
ATOM 714 O O . SER A 1 92 ? 6.847 -2.152 4.100 1.00 96.88 92 SER A O 1
ATOM 716 N N . SER A 1 93 ? 5.818 -0.229 4.632 1.00 97.56 93 SER A N 1
ATOM 717 C CA . SER A 1 93 ? 4.713 -0.862 5.358 1.00 97.56 93 SER A CA 1
ATOM 718 C C . SER A 1 93 ? 3.829 -1.709 4.435 1.00 97.56 93 SER A C 1
ATOM 720 O O . SER A 1 93 ? 3.447 -2.816 4.815 1.00 97.56 93 SER A O 1
ATOM 722 N N . VAL A 1 94 ? 3.573 -1.250 3.204 1.00 98.19 94 VAL A N 1
ATOM 723 C CA . VAL A 1 94 ? 2.860 -2.023 2.172 1.00 98.19 94 VAL A CA 1
ATOM 724 C C . VAL A 1 94 ? 3.672 -3.256 1.753 1.00 98.19 94 VAL A C 1
ATOM 726 O O . VAL A 1 94 ? 3.138 -4.363 1.768 1.00 98.19 94 VAL A O 1
ATOM 729 N N . CYS A 1 95 ? 4.972 -3.115 1.467 1.00 97.06 95 CYS A N 1
ATOM 730 C CA . CYS A 1 95 ? 5.842 -4.243 1.102 1.00 97.06 95 CYS A CA 1
ATOM 731 C C . CYS A 1 95 ? 5.856 -5.342 2.180 1.00 97.06 95 CYS A C 1
ATOM 733 O O . CYS A 1 95 ? 5.772 -6.533 1.874 1.00 97.06 95 CYS A O 1
ATOM 735 N N . ARG A 1 96 ? 5.865 -4.966 3.467 1.00 95.38 96 ARG A N 1
ATOM 736 C CA . ARG A 1 96 ? 5.781 -5.917 4.596 1.00 95.38 96 ARG A CA 1
ATOM 737 C C . ARG A 1 96 ? 4.451 -6.682 4.669 1.00 95.38 96 ARG A C 1
ATOM 739 O O . ARG A 1 96 ? 4.354 -7.651 5.430 1.00 95.38 96 ARG A O 1
ATOM 746 N N . ARG A 1 97 ? 3.423 -6.265 3.924 1.00 96.25 97 ARG A N 1
ATOM 747 C CA . ARG A 1 97 ? 2.111 -6.926 3.810 1.00 96.25 97 ARG A CA 1
ATOM 748 C C . ARG A 1 97 ? 1.950 -7.764 2.537 1.00 96.25 97 ARG A C 1
ATOM 750 O O . ARG A 1 97 ? 0.926 -8.409 2.382 1.00 96.25 97 ARG A O 1
ATOM 757 N N . PHE A 1 98 ? 2.963 -7.888 1.678 1.00 96.25 98 PHE A N 1
ATOM 758 C CA . PHE A 1 98 ? 2.867 -8.762 0.494 1.00 96.25 98 PHE A CA 1
ATOM 759 C C . PHE A 1 98 ? 2.668 -10.253 0.823 1.00 96.25 98 PHE A C 1
ATOM 761 O O . PHE A 1 98 ? 2.185 -11.013 -0.008 1.00 96.25 98 PHE A O 1
ATOM 768 N N . LYS A 1 99 ? 3.007 -10.671 2.047 1.00 94.31 99 LYS A N 1
ATOM 769 C CA . LYS A 1 99 ? 2.775 -12.023 2.582 1.00 94.31 99 LYS A CA 1
ATOM 770 C C . LYS A 1 99 ? 1.551 -12.121 3.504 1.00 94.31 99 LYS A C 1
ATOM 772 O O . LYS A 1 99 ? 1.535 -12.973 4.388 1.00 94.31 99 LYS A O 1
ATOM 777 N N . ASP A 1 100 ? 0.598 -11.193 3.403 1.00 96.19 100 ASP A N 1
ATOM 778 C CA . ASP A 1 100 ? -0.602 -11.224 4.244 1.00 96.19 100 ASP A CA 1
ATOM 779 C C . ASP A 1 100 ? -1.428 -12.485 3.951 1.00 96.19 100 ASP A C 1
ATOM 781 O O . ASP A 1 100 ? -1.647 -12.784 2.783 1.00 96.19 100 ASP A O 1
ATOM 785 N N . PRO A 1 101 ? -1.902 -13.238 4.956 1.00 94.12 101 PRO A N 1
ATOM 786 C CA . PRO A 1 101 ? -2.675 -14.457 4.713 1.00 94.12 101 PRO A CA 1
ATOM 787 C C . PRO A 1 101 ? -4.017 -14.206 4.005 1.00 94.12 101 PRO A C 1
ATOM 789 O O . PRO A 1 101 ? -4.570 -15.135 3.422 1.00 94.12 101 PRO A O 1
ATOM 792 N N . ASP A 1 102 ? -4.552 -12.981 4.049 1.00 96.50 102 ASP A N 1
ATOM 793 C CA . ASP A 1 102 ? -5.793 -12.618 3.365 1.00 96.50 102 ASP A CA 1
ATOM 794 C C . ASP A 1 102 ? -5.500 -12.056 1.964 1.00 96.50 102 ASP A C 1
ATOM 796 O O . ASP A 1 102 ? -4.863 -11.012 1.808 1.00 96.50 102 ASP A O 1
ATOM 800 N N . SER A 1 103 ? -6.006 -12.722 0.925 1.00 94.94 103 SER A N 1
ATOM 801 C CA . SER A 1 103 ? -5.783 -12.317 -0.469 1.00 94.94 103 SER A CA 1
ATOM 802 C C . SER A 1 103 ? -6.368 -10.944 -0.807 1.00 94.94 103 SER A C 1
ATOM 804 O O . SER A 1 103 ? -5.808 -10.237 -1.642 1.00 94.94 103 SER A O 1
ATOM 806 N N . ASN A 1 104 ? -7.439 -10.512 -0.134 1.00 96.50 104 ASN A N 1
ATOM 807 C CA . ASN A 1 104 ? -7.991 -9.176 -0.347 1.00 96.50 104 ASN A CA 1
ATOM 808 C C . ASN A 1 104 ? -7.080 -8.092 0.252 1.00 96.50 104 ASN A C 1
ATOM 810 O O . ASN A 1 104 ? -7.137 -6.941 -0.184 1.00 96.50 104 ASN A O 1
ATOM 814 N N . VAL A 1 105 ? -6.268 -8.420 1.267 1.00 98.00 105 VAL A N 1
ATOM 815 C CA . VAL A 1 105 ? -5.212 -7.523 1.762 1.00 98.00 105 VAL A CA 1
ATOM 816 C C . VAL A 1 105 ? -4.083 -7.439 0.741 1.00 98.00 105 VAL A C 1
ATOM 818 O O . VAL 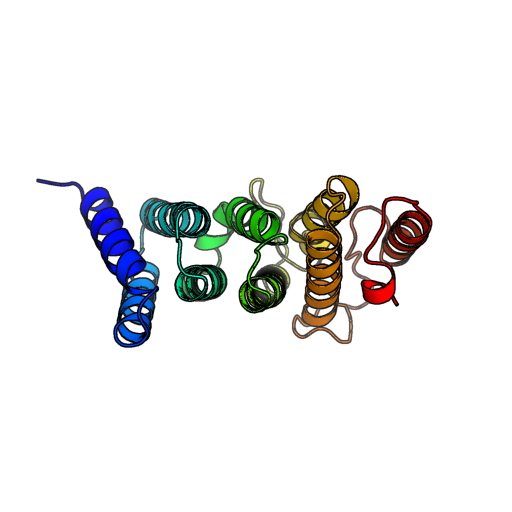A 1 105 ? -3.652 -6.330 0.435 1.00 98.00 105 VAL A O 1
ATOM 821 N N . SER A 1 106 ? -3.663 -8.561 0.146 1.00 96.50 106 SER A N 1
ATOM 822 C CA . SER A 1 106 ? -2.696 -8.556 -0.963 1.00 96.50 106 SER A CA 1
ATOM 823 C C . SER A 1 106 ? -3.178 -7.700 -2.141 1.00 96.50 106 SER A C 1
ATOM 825 O O . SER A 1 106 ? -2.414 -6.888 -2.661 1.00 96.50 106 SER A O 1
ATOM 827 N N . ASP A 1 107 ? -4.453 -7.810 -2.523 1.00 97.75 107 ASP A N 1
ATOM 828 C CA . ASP A 1 107 ? -5.055 -6.975 -3.570 1.00 97.75 107 ASP A CA 1
ATOM 829 C C . ASP A 1 107 ? -5.051 -5.488 -3.190 1.00 97.75 107 ASP A C 1
ATOM 831 O O . ASP A 1 107 ? -4.682 -4.639 -4.003 1.00 97.75 107 ASP A O 1
ATOM 835 N N . ALA A 1 108 ? -5.376 -5.168 -1.933 1.00 98.19 108 ALA A N 1
ATOM 836 C CA . ALA A 1 108 ? -5.287 -3.803 -1.427 1.00 98.19 108 ALA A CA 1
ATOM 837 C C . ALA A 1 108 ? -3.843 -3.273 -1.447 1.00 98.19 108 ALA A C 1
ATOM 839 O O . ALA A 1 108 ? -3.639 -2.110 -1.779 1.00 98.19 108 ALA A O 1
ATOM 840 N N . CYS A 1 109 ? -2.829 -4.101 -1.165 1.00 98.38 109 CYS A N 1
ATOM 841 C CA . CYS A 1 109 ? -1.426 -3.702 -1.307 1.00 98.38 109 CYS A CA 1
ATOM 842 C C . CYS A 1 109 ? -1.085 -3.324 -2.754 1.00 98.38 109 CYS A C 1
ATOM 844 O O . CYS A 1 109 ? -0.441 -2.299 -2.978 1.00 98.38 109 CYS A O 1
ATOM 846 N N . VAL A 1 110 ? -1.53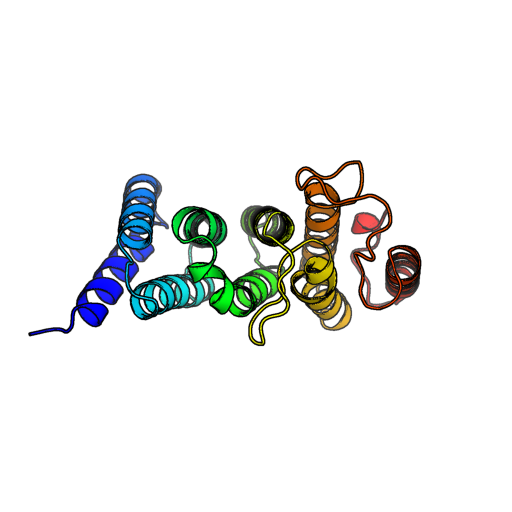5 -4.127 -3.725 1.00 98.06 110 VAL A N 1
ATOM 847 C CA . VAL A 1 110 ? -1.337 -3.868 -5.161 1.00 98.06 110 VAL A CA 1
ATOM 848 C C . VAL A 1 110 ? -1.991 -2.547 -5.565 1.00 98.06 110 VAL A C 1
ATOM 850 O O . VAL A 1 110 ? -1.361 -1.729 -6.238 1.00 98.06 110 VAL A O 1
ATOM 853 N N . ASP A 1 111 ? -3.241 -2.330 -5.149 1.00 98.00 111 ASP A N 1
ATOM 854 C CA . ASP A 1 111 ? -3.989 -1.104 -5.431 1.00 98.00 111 ASP A CA 1
ATOM 855 C C . ASP A 1 111 ? -3.304 0.124 -4.820 1.00 98.00 111 ASP A C 1
ATOM 857 O O . ASP A 1 111 ? -3.007 1.072 -5.548 1.00 98.00 111 ASP A O 1
ATOM 861 N N . THR A 1 112 ? -2.975 0.079 -3.524 1.00 98.31 112 THR A N 1
ATOM 862 C CA . THR A 1 112 ? -2.302 1.171 -2.807 1.00 98.31 112 THR A CA 1
ATOM 863 C C . THR A 1 112 ? -0.952 1.510 -3.429 1.00 98.31 112 THR A C 1
ATOM 865 O O . THR A 1 112 ? -0.649 2.686 -3.610 1.00 98.31 112 THR A O 1
ATOM 868 N N . MET A 1 113 ? -0.145 0.513 -3.807 1.00 97.56 113 MET A N 1
ATOM 869 C CA . MET A 1 113 ? 1.147 0.765 -4.452 1.00 97.56 113 MET A CA 1
ATOM 870 C C . MET A 1 113 ? 0.976 1.497 -5.790 1.00 97.56 113 MET A C 1
ATOM 872 O O . MET A 1 113 ? 1.732 2.414 -6.103 1.00 97.56 113 MET A O 1
ATOM 876 N N . GLY A 1 114 ? -0.055 1.122 -6.552 1.00 95.75 114 GLY A N 1
ATOM 877 C CA . GLY A 1 114 ? -0.444 1.809 -7.777 1.00 95.75 114 GLY A CA 1
ATOM 878 C C . GLY A 1 114 ? -0.867 3.257 -7.548 1.00 95.75 114 GLY A C 1
ATOM 879 O O . GLY A 1 114 ? -0.371 4.135 -8.248 1.00 95.75 114 GLY A O 1
ATOM 880 N N . SER A 1 115 ? -1.754 3.511 -6.583 1.00 95.94 115 SER A N 1
ATOM 881 C CA . SER A 1 115 ? -2.238 4.867 -6.296 1.00 95.94 115 SER A CA 1
ATOM 882 C C . SER A 1 115 ? -1.131 5.788 -5.782 1.00 95.94 115 SER A C 1
ATOM 884 O O . SER A 1 115 ? -1.006 6.916 -6.249 1.00 95.94 115 SER A O 1
ATOM 886 N N . LEU A 1 116 ? -0.277 5.301 -4.873 1.00 96.19 116 LEU A N 1
ATOM 887 C CA . LEU A 1 116 ? 0.864 6.072 -4.373 1.00 96.19 116 LEU A CA 1
ATOM 888 C C . LEU A 1 116 ? 1.847 6.409 -5.506 1.00 96.19 116 LEU A C 1
ATOM 890 O O . LEU A 1 116 ? 2.331 7.540 -5.596 1.00 96.19 116 LEU A O 1
ATOM 894 N N . ALA A 1 117 ? 2.113 5.458 -6.405 1.00 93.62 117 ALA A N 1
ATOM 895 C CA . ALA A 1 117 ? 2.926 5.714 -7.589 1.00 93.62 117 ALA A CA 1
ATOM 896 C C . ALA A 1 117 ? 2.270 6.751 -8.513 1.00 93.62 117 ALA A C 1
ATOM 898 O O . ALA A 1 117 ? 2.935 7.684 -8.949 1.00 93.62 117 ALA A O 1
ATOM 899 N N . GLU A 1 118 ? 0.963 6.647 -8.760 1.00 92.19 118 GLU A N 1
ATOM 900 C CA . GLU A 1 118 ? 0.206 7.595 -9.590 1.00 92.19 118 GLU A CA 1
ATOM 901 C C . GLU A 1 118 ? 0.247 9.011 -9.023 1.00 92.19 118 GLU A C 1
ATOM 903 O O . GLU A 1 118 ? 0.550 9.956 -9.752 1.00 92.19 118 GLU A O 1
ATOM 908 N N . PHE A 1 119 ? 0.029 9.142 -7.716 1.00 92.50 119 PHE A N 1
ATOM 909 C CA . PHE A 1 119 ? 0.138 10.403 -7.000 1.00 92.50 119 PHE A CA 1
ATOM 910 C C . PHE A 1 119 ? 1.531 11.023 -7.169 1.00 92.50 119 PHE A C 1
ATOM 912 O O . PHE A 1 119 ? 1.650 12.151 -7.639 1.00 92.50 119 PHE A O 1
ATOM 919 N N . THR A 1 120 ? 2.593 10.274 -6.863 1.00 91.12 120 THR A N 1
ATOM 920 C CA . THR A 1 120 ? 3.975 10.785 -6.948 1.00 91.12 120 THR A CA 1
ATOM 921 C C . THR A 1 120 ? 4.424 11.100 -8.373 1.00 91.12 120 THR A C 1
ATOM 923 O O . THR A 1 120 ? 5.176 12.055 -8.571 1.00 91.12 120 THR A O 1
ATOM 926 N N . CYS A 1 121 ? 3.948 10.338 -9.362 1.00 89.31 121 CYS A N 1
ATOM 927 C CA . CYS A 1 121 ? 4.272 10.525 -10.774 1.00 89.31 121 CYS A CA 1
ATOM 928 C C . CYS A 1 121 ? 3.701 11.831 -11.336 1.00 89.31 121 CYS A C 1
ATOM 930 O O . CYS A 1 121 ? 4.333 12.449 -12.187 1.00 89.31 121 CYS A O 1
ATOM 932 N N . ARG A 1 122 ? 2.504 12.229 -10.883 1.00 88.19 122 ARG A N 1
ATOM 933 C CA . ARG A 1 122 ? 1.798 13.432 -11.357 1.00 88.19 122 ARG A CA 1
ATOM 934 C C . ARG A 1 122 ? 2.338 14.734 -10.772 1.00 88.19 122 ARG A C 1
ATOM 936 O O . ARG A 1 122 ? 1.998 15.808 -11.261 1.00 88.19 122 ARG A O 1
ATOM 943 N N . LEU A 1 123 ? 3.140 14.657 -9.715 1.00 87.81 123 LEU A N 1
ATOM 944 C CA . LEU A 1 123 ? 3.755 15.834 -9.115 1.00 87.81 123 LEU A CA 1
ATOM 945 C C . LEU A 1 123 ? 4.888 16.372 -9.998 1.00 87.81 123 LEU A C 1
ATOM 947 O O . LEU A 1 123 ? 5.549 15.593 -10.692 1.00 87.81 123 LEU A O 1
ATOM 951 N N . PRO A 1 124 ? 5.149 17.692 -9.967 1.00 83.12 124 PRO A N 1
ATOM 952 C CA . PRO A 1 124 ? 6.241 18.277 -10.730 1.00 83.12 124 PRO A CA 1
ATOM 953 C C . PRO A 1 124 ? 7.573 17.612 -10.347 1.00 83.12 124 PRO A C 1
ATOM 955 O O . PRO A 1 124 ? 7.783 17.330 -9.160 1.00 83.12 124 PRO A O 1
ATOM 958 N N . PRO A 1 125 ? 8.485 17.374 -11.310 1.00 80.19 125 PRO A N 1
ATOM 959 C CA . PRO A 1 125 ? 9.798 16.822 -11.015 1.00 80.19 125 PRO A CA 1
ATOM 960 C C . PRO A 1 125 ? 10.544 17.736 -10.047 1.00 80.19 125 PRO A C 1
ATOM 962 O O . PRO A 1 125 ? 10.870 18.880 -10.370 1.00 80.19 125 PRO A O 1
ATOM 965 N N . ARG A 1 126 ? 10.803 17.236 -8.842 1.00 76.06 126 ARG A N 1
ATOM 966 C CA . ARG A 1 126 ? 11.651 17.893 -7.854 1.00 76.06 126 ARG A CA 1
ATOM 967 C C . ARG A 1 126 ? 12.626 16.869 -7.314 1.00 76.06 126 ARG A C 1
ATOM 969 O O . ARG A 1 126 ? 12.249 15.770 -6.907 1.00 76.06 126 ARG A O 1
ATOM 976 N N . ILE A 1 127 ? 13.892 17.256 -7.316 1.00 64.25 127 ILE A N 1
ATOM 977 C CA . ILE A 1 127 ? 14.945 16.547 -6.604 1.00 64.25 127 ILE A CA 1
ATOM 978 C C . ILE A 1 127 ? 15.191 17.364 -5.343 1.00 64.25 127 ILE A C 1
ATOM 980 O O . ILE A 1 127 ? 16.075 18.215 -5.309 1.00 64.25 127 ILE A O 1
ATOM 984 N N . ASP A 1 128 ? 14.344 17.165 -4.336 1.00 63.03 128 ASP A N 1
ATOM 985 C CA . ASP A 1 128 ? 14.666 17.609 -2.984 1.00 63.03 128 ASP A CA 1
ATOM 986 C C . ASP A 1 128 ? 15.340 16.457 -2.224 1.00 63.03 128 ASP A C 1
ATOM 988 O O . ASP A 1 128 ? 15.243 15.291 -2.615 1.00 63.03 128 ASP A O 1
ATOM 992 N N . LYS A 1 129 ? 16.061 16.765 -1.145 1.00 56.34 129 LYS A N 1
ATOM 993 C CA . LYS A 1 129 ? 16.927 15.796 -0.446 1.00 56.34 129 LYS A CA 1
ATOM 994 C C . LYS A 1 129 ? 16.173 14.620 0.190 1.00 56.34 129 LYS A C 1
ATOM 996 O O . LYS A 1 129 ? 16.815 13.649 0.581 1.00 56.34 129 LYS A O 1
ATOM 1001 N N . THR A 1 130 ? 14.853 14.709 0.344 1.00 69.69 130 THR A N 1
ATOM 1002 C CA . THR A 1 130 ? 14.058 13.752 1.127 1.00 69.69 130 THR A CA 1
ATOM 1003 C C . THR A 1 130 ? 13.369 12.701 0.261 1.00 69.69 130 THR A C 1
ATOM 1005 O O . THR A 1 130 ? 13.558 11.511 0.503 1.00 69.69 130 THR A O 1
ATOM 1008 N N . VAL A 1 131 ? 12.590 13.108 -0.747 1.00 80.81 131 VAL A N 1
ATOM 1009 C CA . VAL A 1 131 ? 11.857 12.204 -1.649 1.00 80.81 131 VAL A CA 1
ATOM 1010 C C . VAL A 1 131 ? 11.766 12.824 -3.040 1.00 80.81 131 VAL A C 1
ATOM 1012 O O . VAL A 1 131 ? 11.237 13.921 -3.203 1.00 80.81 131 VAL A O 1
ATOM 1015 N N . ALA A 1 132 ? 12.250 12.105 -4.055 1.00 85.31 132 ALA A N 1
ATOM 1016 C CA . ALA A 1 132 ? 12.116 12.526 -5.446 1.00 85.31 132 ALA A CA 1
ATOM 1017 C C . ALA A 1 132 ? 10.657 12.402 -5.921 1.00 85.31 132 ALA A C 1
ATOM 1019 O O . ALA A 1 132 ? 9.973 11.422 -5.604 1.00 85.31 132 ALA A O 1
ATOM 1020 N N . THR A 1 133 ? 10.196 13.356 -6.728 1.00 88.56 133 THR A N 1
ATOM 1021 C CA . THR A 1 133 ? 8.853 13.370 -7.336 1.00 88.56 133 THR A CA 1
ATOM 1022 C C . THR A 1 133 ? 8.916 13.360 -8.858 1.00 88.56 133 THR A C 1
ATOM 1024 O O . THR A 1 133 ? 9.966 13.595 -9.458 1.00 88.56 133 THR A O 1
ATOM 1027 N N . GLY A 1 134 ? 7.770 13.102 -9.485 1.00 85.50 134 GLY A N 1
ATOM 1028 C CA . GLY A 1 134 ? 7.640 13.042 -10.930 1.00 85.50 134 GLY A CA 1
ATOM 1029 C C . GLY A 1 134 ? 8.000 11.673 -11.515 1.00 85.50 134 GLY A C 1
ATOM 1030 O O . GLY A 1 134 ? 8.296 10.723 -10.786 1.00 85.50 134 GLY A O 1
ATOM 1031 N N . PRO A 1 135 ? 7.970 11.546 -12.849 1.00 82.88 135 PRO A N 1
ATOM 1032 C CA . PRO A 1 135 ? 8.084 10.255 -13.525 1.00 82.88 135 PRO A CA 1
ATOM 1033 C C . PRO A 1 135 ? 9.399 9.501 -13.245 1.00 82.88 135 PRO A C 1
ATOM 1035 O O . PRO A 1 135 ? 9.406 8.272 -13.212 1.00 82.88 135 PRO A O 1
ATOM 1038 N N . ASP A 1 136 ? 10.501 10.216 -13.004 1.00 81.19 136 ASP A N 1
ATOM 1039 C CA . ASP A 1 136 ? 11.821 9.617 -12.746 1.00 81.19 136 ASP A CA 1
ATOM 1040 C C . ASP A 1 136 ? 11.956 9.002 -11.346 1.00 81.19 136 ASP A C 1
ATOM 1042 O O . ASP A 1 136 ? 12.827 8.160 -11.110 1.00 81.19 136 ASP A O 1
ATOM 1046 N N . SER A 1 137 ? 11.080 9.366 -10.405 1.00 85.62 137 SER A N 1
ATOM 1047 C CA . SER A 1 137 ? 11.158 8.853 -9.037 1.00 85.62 137 SER A CA 1
ATOM 1048 C C . SER A 1 137 ? 10.546 7.462 -8.870 1.00 85.62 137 SER A C 1
ATOM 1050 O O . SER A 1 137 ? 10.849 6.768 -7.896 1.00 85.62 137 SER A O 1
ATOM 1052 N N . ILE A 1 138 ? 9.737 7.009 -9.834 1.00 88.19 138 ILE A N 1
ATOM 1053 C CA . ILE A 1 138 ? 8.968 5.762 -9.739 1.00 88.19 138 ILE A CA 1
ATOM 1054 C C . ILE A 1 138 ? 9.868 4.543 -9.555 1.00 88.19 138 ILE A C 1
ATOM 1056 O O . ILE A 1 138 ? 9.586 3.657 -8.740 1.00 88.19 138 ILE A O 1
ATOM 1060 N N . GLY A 1 139 ? 10.991 4.509 -10.268 1.00 86.38 139 GLY A N 1
ATOM 1061 C CA . GLY A 1 139 ? 11.924 3.404 -10.152 1.00 86.38 139 GLY A CA 1
ATOM 1062 C C . GLY A 1 139 ? 12.582 3.311 -8.773 1.00 86.38 139 GLY A C 1
ATOM 1063 O O . GLY A 1 139 ? 12.692 2.213 -8.231 1.00 86.38 139 GLY A O 1
ATOM 1064 N N . ALA A 1 140 ? 12.971 4.446 -8.186 1.00 87.38 140 ALA A N 1
ATOM 1065 C CA . ALA A 1 140 ? 13.608 4.489 -6.871 1.00 87.38 140 ALA A CA 1
ATOM 1066 C C . ALA A 1 140 ? 12.607 4.267 -5.726 1.00 87.38 140 ALA A C 1
ATOM 1068 O O . ALA A 1 140 ? 12.886 3.490 -4.816 1.00 87.38 140 ALA A O 1
ATOM 1069 N N . ASN A 1 141 ? 11.437 4.907 -5.795 1.00 91.06 141 ASN A N 1
ATOM 1070 C CA . ASN A 1 141 ? 10.456 4.913 -4.710 1.00 91.06 141 ASN A CA 1
ATOM 1071 C C . ASN A 1 141 ? 9.586 3.650 -4.665 1.00 91.06 141 ASN A C 1
ATOM 1073 O O . ASN A 1 141 ? 9.095 3.306 -3.594 1.00 91.06 141 ASN A O 1
ATOM 1077 N N . PHE A 1 142 ? 9.380 2.963 -5.796 1.00 93.25 142 PHE A N 1
ATOM 1078 C CA . PHE A 1 142 ? 8.440 1.837 -5.881 1.00 93.25 142 PHE A CA 1
ATOM 1079 C C . PHE A 1 142 ? 9.072 0.581 -6.468 1.00 93.25 142 PHE A C 1
ATOM 1081 O O . PHE A 1 142 ? 9.050 -0.472 -5.833 1.00 93.25 142 PHE A O 1
ATOM 1088 N N . LEU A 1 143 ? 9.656 0.664 -7.669 1.00 91.06 143 LEU A N 1
ATOM 1089 C CA . LEU A 1 143 ? 10.134 -0.541 -8.357 1.00 91.06 143 LEU A CA 1
ATOM 1090 C C . LEU A 1 143 ? 11.306 -1.197 -7.623 1.00 91.06 143 LEU A C 1
ATOM 1092 O O . LEU A 1 143 ? 11.334 -2.421 -7.525 1.00 91.06 143 LEU A O 1
ATOM 1096 N N . ARG A 1 144 ? 12.247 -0.414 -7.079 1.00 90.00 144 ARG A N 1
ATOM 1097 C CA . ARG A 1 144 ? 13.369 -0.943 -6.291 1.00 90.00 144 ARG A CA 1
ATOM 1098 C C . ARG A 1 144 ? 12.891 -1.653 -5.011 1.00 90.00 144 ARG A C 1
ATOM 1100 O O . ARG A 1 144 ? 13.156 -2.846 -4.927 1.00 90.00 144 ARG A O 1
ATOM 1107 N N . PRO A 1 145 ? 12.083 -1.04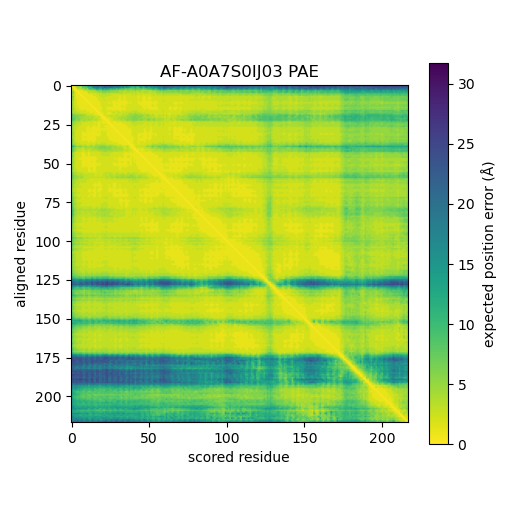2 -4.121 1.00 93.50 145 PRO A N 1
ATOM 1108 C CA . PRO A 1 145 ? 11.524 -1.752 -2.967 1.00 93.50 145 PRO A CA 1
ATOM 1109 C C . PRO A 1 145 ? 10.751 -3.032 -3.315 1.00 93.50 145 PRO A C 1
ATOM 1111 O O . PRO A 1 145 ? 10.838 -4.021 -2.593 1.00 93.50 145 PRO A O 1
ATOM 1114 N N . ILE A 1 146 ? 9.995 -3.046 -4.420 1.00 94.25 146 ILE A N 1
ATOM 1115 C CA . ILE A 1 146 ? 9.277 -4.252 -4.862 1.00 94.25 146 ILE A CA 1
ATOM 1116 C C . ILE A 1 146 ? 10.257 -5.341 -5.317 1.00 94.25 146 ILE A C 1
ATOM 1118 O O . ILE A 1 146 ? 10.077 -6.513 -4.986 1.00 94.25 146 ILE A O 1
ATOM 1122 N N . LEU A 1 147 ? 11.290 -4.968 -6.075 1.00 89.88 147 LEU A N 1
ATOM 1123 C CA . LEU A 1 147 ? 12.342 -5.890 -6.499 1.00 89.88 147 LEU A CA 1
ATOM 1124 C C . LEU A 1 147 ? 13.120 -6.444 -5.307 1.00 89.88 147 LEU A C 1
ATOM 1126 O O . LEU A 1 147 ? 13.456 -7.622 -5.320 1.00 89.88 147 LEU A O 1
ATOM 1130 N N . ASP A 1 148 ? 13.387 -5.636 -4.286 1.00 91.06 148 ASP A N 1
ATOM 1131 C CA . ASP A 1 148 ? 14.066 -6.091 -3.071 1.00 91.06 148 ASP A CA 1
ATOM 1132 C C . ASP A 1 148 ? 13.243 -7.194 -2.389 1.00 91.06 148 ASP A C 1
ATOM 1134 O O . ASP A 1 148 ? 13.773 -8.268 -2.110 1.00 91.06 148 ASP A O 1
ATOM 1138 N N . VAL A 1 149 ? 11.915 -7.028 -2.286 1.00 91.00 149 VAL A N 1
ATOM 1139 C CA . VAL A 1 149 ? 11.029 -8.102 -1.797 1.00 91.00 149 VAL A CA 1
ATOM 1140 C C . VAL A 1 149 ? 11.126 -9.363 -2.659 1.00 91.00 149 VAL A C 1
ATOM 1142 O O . VAL A 1 149 ? 11.175 -10.460 -2.105 1.00 91.00 149 VAL A O 1
ATOM 1145 N N . LEU A 1 150 ? 11.170 -9.235 -3.992 1.00 88.38 150 LEU A N 1
ATOM 1146 C CA . LEU A 1 150 ? 11.303 -10.387 -4.896 1.00 88.38 150 LEU A CA 1
ATOM 1147 C C . LEU A 1 150 ? 12.609 -11.162 -4.686 1.00 88.38 150 LEU A C 1
ATOM 1149 O O . LEU A 1 150 ? 12.594 -12.385 -4.799 1.00 88.38 150 LEU A O 1
ATOM 1153 N N . HIS A 1 151 ? 13.716 -10.475 -4.396 1.00 83.56 151 HIS A N 1
ATOM 1154 C CA . HIS A 1 151 ? 15.014 -11.119 -4.181 1.00 83.56 151 HIS A CA 1
ATOM 1155 C C . HIS A 1 151 ? 15.161 -11.703 -2.770 1.00 83.56 151 HIS A C 1
ATOM 1157 O O . HIS A 1 151 ? 15.797 -12.740 -2.603 1.00 83.56 151 HIS A O 1
ATOM 1163 N N . GLU A 1 152 ? 14.595 -11.047 -1.756 1.00 85.44 152 GLU A N 1
ATOM 1164 C CA . GLU A 1 152 ? 14.759 -11.436 -0.351 1.00 85.44 152 GLU A CA 1
ATOM 1165 C C . GLU A 1 152 ? 13.789 -12.539 0.088 1.00 85.44 152 GLU A C 1
ATOM 1167 O O . GLU A 1 152 ? 14.044 -13.248 1.065 1.00 85.44 152 GLU A O 1
ATOM 1172 N N . THR A 1 153 ? 12.650 -12.689 -0.595 1.00 85.50 153 THR A N 1
ATOM 1173 C CA . THR A 1 153 ? 11.601 -13.615 -0.171 1.00 85.50 153 THR A CA 1
ATOM 1174 C C . THR A 1 153 ? 11.611 -14.933 -0.943 1.00 85.50 153 THR A C 1
ATOM 1176 O O . THR A 1 153 ? 11.655 -14.964 -2.168 1.00 85.50 153 THR A O 1
ATOM 1179 N N . ASN A 1 154 ? 11.446 -16.039 -0.214 1.00 85.50 154 ASN A N 1
ATOM 1180 C CA . ASN A 1 154 ? 11.147 -17.360 -0.783 1.00 85.50 154 ASN A CA 1
ATOM 1181 C C . ASN A 1 154 ? 9.638 -17.683 -0.737 1.00 85.50 154 ASN A C 1
ATOM 1183 O O . ASN A 1 154 ? 9.218 -18.793 -1.048 1.00 85.50 154 ASN A O 1
ATOM 1187 N N . SER A 1 155 ? 8.792 -16.738 -0.307 1.00 89.88 155 SER A N 1
ATOM 1188 C CA . SER A 1 155 ? 7.344 -16.952 -0.261 1.00 89.88 155 SER A CA 1
ATOM 1189 C C . SER A 1 155 ? 6.725 -16.734 -1.637 1.00 89.88 155 SER A C 1
ATOM 1191 O O . SER A 1 155 ? 6.748 -15.619 -2.160 1.00 89.88 155 SER A O 1
ATOM 1193 N N . LYS A 1 156 ? 6.077 -17.774 -2.181 1.00 90.25 156 LYS A N 1
ATOM 1194 C CA . LYS A 1 156 ? 5.294 -17.680 -3.425 1.00 90.25 156 LYS A CA 1
ATOM 1195 C C . LYS A 1 156 ? 4.280 -16.535 -3.378 1.00 90.25 156 LYS A C 1
ATOM 1197 O O . LYS A 1 156 ? 4.135 -15.809 -4.352 1.00 90.25 156 LYS A O 1
ATOM 1202 N N . GLN A 1 157 ? 3.601 -16.362 -2.245 1.00 91.12 157 GLN A N 1
ATOM 1203 C CA . GLN A 1 157 ? 2.578 -15.330 -2.079 1.00 91.12 157 GLN A CA 1
ATOM 1204 C C . GLN A 1 157 ? 3.168 -13.915 -2.103 1.00 91.12 157 GLN A C 1
ATOM 1206 O O . GLN A 1 157 ? 2.618 -13.020 -2.747 1.00 91.12 157 GLN A O 1
ATOM 1211 N N . ALA A 1 158 ? 4.303 -13.717 -1.427 1.00 93.44 158 ALA A N 1
ATOM 1212 C CA . ALA A 1 158 ? 4.989 -12.431 -1.434 1.00 93.44 158 ALA A CA 1
ATOM 1213 C C . ALA A 1 158 ? 5.514 -12.090 -2.832 1.00 93.44 158 ALA A C 1
ATOM 1215 O O . ALA A 1 158 ? 5.367 -10.953 -3.274 1.00 93.44 158 ALA A O 1
ATOM 1216 N N . GLN A 1 159 ? 6.065 -13.083 -3.540 1.00 93.56 159 GLN A N 1
ATOM 1217 C CA . GLN A 1 159 ? 6.530 -12.912 -4.914 1.00 93.56 159 GLN A CA 1
ATOM 1218 C C . GLN A 1 159 ? 5.380 -12.585 -5.876 1.00 93.56 159 GLN A C 1
ATOM 1220 O O . GLN A 1 159 ? 5.516 -11.673 -6.689 1.00 93.56 159 GLN A O 1
ATOM 1225 N N . ASP A 1 160 ? 4.235 -13.266 -5.759 1.00 93.38 160 ASP A N 1
ATOM 1226 C CA . ASP A 1 160 ? 3.037 -12.986 -6.563 1.00 93.38 160 ASP A CA 1
ATOM 1227 C C . ASP A 1 160 ? 2.541 -11.550 -6.350 1.00 93.38 160 ASP A C 1
ATOM 1229 O O . ASP A 1 160 ? 2.420 -10.772 -7.300 1.00 93.38 160 ASP A O 1
ATOM 1233 N N . THR A 1 161 ? 2.351 -11.156 -5.089 1.00 96.00 161 THR A N 1
ATOM 1234 C CA . THR A 1 161 ? 1.873 -9.810 -4.743 1.00 96.00 161 THR A CA 1
ATOM 1235 C C . THR A 1 161 ? 2.861 -8.733 -5.196 1.00 96.00 161 THR A C 1
ATOM 1237 O O . THR A 1 161 ? 2.444 -7.686 -5.697 1.00 96.00 161 THR A O 1
ATOM 1240 N N . ALA A 1 162 ? 4.168 -8.986 -5.087 1.00 95.62 162 ALA A N 1
ATOM 1241 C CA . ALA A 1 162 ? 5.206 -8.091 -5.587 1.00 95.62 162 ALA A CA 1
ATOM 1242 C C . ALA A 1 162 ? 5.143 -7.929 -7.115 1.00 95.62 162 ALA A C 1
ATOM 1244 O O . ALA A 1 162 ? 5.127 -6.799 -7.604 1.00 95.62 162 ALA A O 1
ATOM 1245 N N . CYS A 1 163 ? 5.021 -9.023 -7.874 1.00 93.81 163 CYS A N 1
ATOM 1246 C CA . CYS A 1 163 ? 4.877 -8.968 -9.334 1.00 93.81 163 CYS A CA 1
ATOM 1247 C C . CYS A 1 163 ? 3.616 -8.194 -9.743 1.00 93.81 163 CYS A C 1
ATOM 1249 O O . CYS A 1 163 ? 3.677 -7.282 -10.572 1.00 93.81 163 CYS A O 1
ATOM 1251 N N . ARG A 1 164 ? 2.476 -8.482 -9.102 1.00 95.00 164 ARG A N 1
ATOM 1252 C CA . ARG A 1 164 ? 1.208 -7.780 -9.347 1.00 95.00 164 ARG A CA 1
ATOM 1253 C C . ARG A 1 164 ? 1.291 -6.292 -8.997 1.00 95.00 164 ARG A C 1
ATOM 1255 O O . ARG A 1 164 ? 0.777 -5.467 -9.754 1.00 95.00 164 ARG A O 1
ATOM 1262 N N . SER A 1 165 ? 1.970 -5.940 -7.904 1.00 96.50 165 SER A N 1
ATOM 1263 C CA . SER A 1 165 ? 2.213 -4.549 -7.491 1.00 96.50 165 SER A CA 1
ATOM 1264 C C . SER A 1 165 ? 3.090 -3.817 -8.501 1.00 96.50 165 SER A C 1
ATOM 1266 O O . SER A 1 165 ? 2.754 -2.710 -8.915 1.00 96.50 165 SER A O 1
ATOM 1268 N N . MET A 1 166 ? 4.163 -4.456 -8.975 1.00 93.00 166 MET A N 1
ATOM 1269 C CA . MET A 1 166 ? 5.033 -3.905 -10.016 1.00 93.00 166 MET A CA 1
ATOM 1270 C C . MET A 1 166 ? 4.254 -3.637 -11.301 1.00 93.00 166 MET A C 1
ATOM 1272 O O . MET A 1 166 ? 4.295 -2.533 -11.843 1.00 93.00 166 MET A O 1
ATOM 1276 N N . ALA A 1 167 ? 3.479 -4.624 -11.754 1.00 91.19 167 ALA A N 1
ATOM 1277 C CA . ALA A 1 167 ? 2.637 -4.489 -12.929 1.00 91.19 167 ALA A CA 1
ATOM 1278 C C . ALA A 1 167 ? 1.594 -3.377 -12.746 1.00 91.19 167 ALA A C 1
ATOM 1280 O O . ALA A 1 167 ? 1.276 -2.668 -13.700 1.00 91.19 167 ALA A O 1
ATOM 1281 N N . ARG A 1 168 ? 1.061 -3.186 -11.532 1.00 93.94 168 ARG A N 1
ATOM 1282 C CA . ARG A 1 168 ? 0.130 -2.091 -11.250 1.00 93.94 168 ARG A CA 1
ATOM 1283 C C . ARG A 1 168 ? 0.799 -0.723 -11.337 1.00 93.94 168 ARG A C 1
ATOM 1285 O O . ARG A 1 168 ? 0.238 0.147 -11.996 1.00 93.94 168 ARG A O 1
ATOM 1292 N N . VAL A 1 169 ? 1.971 -0.550 -10.729 1.00 92.50 169 VAL A N 1
ATOM 1293 C CA . VAL A 1 169 ? 2.765 0.688 -10.813 1.00 92.50 169 VAL A CA 1
ATOM 1294 C C . VAL A 1 169 ? 3.062 1.026 -12.275 1.00 92.50 169 VAL A C 1
ATOM 1296 O O . VAL A 1 169 ? 2.787 2.136 -12.726 1.00 92.50 169 VAL A O 1
ATOM 1299 N N . ILE A 1 170 ? 3.521 0.040 -13.053 1.00 86.81 170 ILE A N 1
ATOM 1300 C CA . ILE A 1 170 ? 3.814 0.222 -14.480 1.00 86.81 170 ILE A CA 1
ATOM 1301 C C . ILE A 1 170 ? 2.554 0.606 -15.263 1.00 86.81 170 ILE A C 1
ATOM 1303 O O . ILE A 1 170 ? 2.598 1.527 -16.069 1.00 86.81 170 ILE A O 1
ATOM 1307 N N . ARG A 1 171 ? 1.411 -0.045 -15.016 1.00 87.06 171 ARG A N 1
ATOM 1308 C CA . ARG A 1 171 ? 0.152 0.287 -15.706 1.00 87.06 171 ARG A CA 1
ATOM 1309 C C . ARG A 1 171 ? -0.382 1.669 -15.351 1.00 87.06 171 ARG A C 1
ATOM 1311 O O . ARG A 1 171 ? -0.965 2.313 -16.210 1.00 87.06 171 ARG A O 1
ATOM 1318 N N . ARG A 1 172 ? -0.238 2.115 -14.101 1.00 87.94 172 ARG A N 1
ATOM 1319 C CA . ARG A 1 172 ? -0.783 3.410 -13.662 1.00 87.94 172 ARG A CA 1
ATOM 1320 C C . ARG A 1 172 ? 0.004 4.593 -14.178 1.00 87.94 172 ARG A C 1
ATOM 1322 O O . ARG A 1 172 ? -0.567 5.657 -14.381 1.00 87.94 172 ARG A O 1
ATOM 1329 N N . CYS A 1 173 ? 1.287 4.400 -14.414 1.00 85.12 173 CYS A N 1
ATOM 1330 C CA . CYS A 1 173 ? 2.180 5.525 -14.580 1.00 85.12 173 CYS A CA 1
ATOM 1331 C C . CYS A 1 173 ? 3.024 5.420 -15.871 1.00 85.12 173 CYS A C 1
ATOM 1333 O O . CYS A 1 173 ? 3.587 6.416 -16.306 1.00 85.12 173 CYS A O 1
ATOM 1335 N N . GLY A 1 174 ? 3.054 4.251 -16.525 1.00 72.75 174 GLY A N 1
ATOM 1336 C CA . GLY A 1 174 ? 3.866 3.968 -17.710 1.00 72.75 174 GLY A CA 1
ATOM 1337 C C . GLY A 1 174 ? 3.681 4.948 -18.874 1.00 72.75 174 GLY A C 1
ATOM 1338 O O . GLY A 1 174 ? 2.559 5.391 -19.126 1.00 72.75 174 GLY A O 1
ATOM 1339 N N . PRO A 1 175 ? 4.748 5.257 -19.633 1.00 64.44 175 PRO A N 1
ATOM 1340 C CA . PRO A 1 175 ? 4.685 6.222 -20.727 1.00 64.44 175 PRO A CA 1
ATOM 1341 C C . PRO A 1 175 ? 3.666 5.815 -21.801 1.00 64.44 175 PRO A C 1
ATOM 1343 O O . PRO A 1 175 ? 3.582 4.650 -22.195 1.00 64.44 175 PRO A O 1
ATOM 1346 N N . GLY A 1 176 ? 2.879 6.785 -22.274 1.00 57.41 176 GLY A N 1
ATOM 1347 C CA . GLY A 1 176 ? 1.936 6.642 -23.394 1.00 57.41 176 GLY A CA 1
ATOM 1348 C C . GLY A 1 176 ? 0.674 5.798 -23.145 1.00 57.41 176 GLY A C 1
ATOM 1349 O O . GLY A 1 176 ? -0.219 5.809 -23.988 1.00 57.41 176 GLY A O 1
ATOM 1350 N N . ARG A 1 177 ? 0.574 5.065 -22.025 1.00 55.69 177 ARG A N 1
ATOM 1351 C CA . ARG A 1 177 ? -0.624 4.274 -21.655 1.00 55.69 177 ARG A CA 1
ATOM 1352 C C . ARG A 1 177 ? -1.023 4.359 -20.178 1.00 55.69 177 ARG A C 1
ATOM 1354 O O . ARG A 1 177 ? -2.080 3.845 -19.823 1.00 55.69 177 ARG A O 1
ATOM 1361 N N . GLY A 1 178 ? -0.190 4.945 -19.322 1.00 59.16 178 GLY A N 1
ATOM 1362 C CA . GLY A 1 178 ? -0.493 5.152 -17.912 1.00 59.16 178 GLY A CA 1
ATOM 1363 C C . GLY A 1 178 ? -1.345 6.395 -17.683 1.00 59.16 178 GLY A C 1
ATOM 1364 O O . GLY A 1 178 ? -1.227 7.384 -18.397 1.00 59.16 178 GLY A O 1
ATOM 1365 N N . ASN A 1 179 ? -2.164 6.358 -16.635 1.00 60.78 179 ASN A N 1
ATOM 1366 C CA . ASN A 1 179 ? -3.035 7.458 -16.208 1.00 60.78 179 ASN A CA 1
ATOM 1367 C C . ASN A 1 179 ? -2.271 8.703 -15.708 1.00 60.78 179 ASN A C 1
ATOM 1369 O O . ASN A 1 179 ? -2.899 9.699 -15.354 1.00 60.78 179 ASN A O 1
ATOM 1373 N N . ALA A 1 180 ? -0.943 8.641 -15.580 1.00 60.16 180 ALA A N 1
ATOM 1374 C CA . ALA A 1 180 ? -0.124 9.725 -15.040 1.00 60.16 180 ALA A CA 1
ATOM 1375 C C . ALA A 1 180 ? 0.454 10.680 -16.104 1.00 60.16 180 ALA A C 1
ATOM 1377 O O . ALA A 1 180 ? 1.277 11.515 -15.746 1.00 60.16 180 ALA A O 1
ATOM 1378 N N . ASP A 1 181 ? 0.059 10.548 -17.379 1.00 63.19 181 ASP A N 1
ATOM 1379 C CA . ASP A 1 181 ? 0.498 11.401 -18.502 1.00 63.19 181 ASP A CA 1
ATOM 1380 C C . ASP A 1 181 ? 2.030 11.552 -18.621 1.00 63.19 181 ASP A C 1
ATOM 1382 O O . ASP A 1 181 ? 2.556 12.582 -19.044 1.00 63.19 181 ASP A O 1
ATOM 1386 N N . ALA A 1 182 ? 2.779 10.507 -18.247 1.00 64.81 182 ALA A N 1
ATOM 1387 C CA . ALA A 1 182 ? 4.235 10.527 -18.299 1.00 64.81 182 ALA A CA 1
ATOM 1388 C C . ALA A 1 182 ? 4.738 10.630 -19.760 1.00 64.81 182 ALA A C 1
ATOM 1390 O O . ALA A 1 182 ? 4.322 9.818 -20.601 1.00 64.81 182 ALA A O 1
ATOM 1391 N N . PRO A 1 183 ? 5.660 11.567 -20.076 1.00 62.56 183 PRO A N 1
ATOM 1392 C CA . PRO A 1 183 ? 6.205 11.723 -21.421 1.00 62.56 183 PRO A CA 1
ATOM 1393 C C . PRO A 1 183 ? 6.867 10.442 -21.939 1.00 62.56 183 PRO A C 1
ATOM 1395 O O . PRO A 1 183 ? 7.597 9.755 -21.218 1.00 62.56 183 PRO A O 1
ATOM 1398 N N . ALA A 1 184 ? 6.654 10.137 -23.221 1.00 60.38 184 ALA A N 1
ATOM 1399 C CA . ALA A 1 184 ? 7.379 9.065 -23.891 1.00 60.38 184 ALA A CA 1
ATOM 1400 C C . ALA A 1 184 ? 8.890 9.369 -23.901 1.00 60.38 184 ALA A C 1
ATOM 1402 O O . ALA A 1 184 ? 9.298 10.478 -24.233 1.00 60.38 184 ALA A O 1
ATOM 1403 N N . GLY A 1 185 ? 9.715 8.379 -23.542 1.00 57.50 185 GLY A N 1
ATOM 1404 C CA . GLY A 1 185 ? 11.180 8.500 -23.531 1.00 57.50 185 GLY A CA 1
ATOM 1405 C C . GLY A 1 185 ? 11.814 8.769 -22.162 1.00 57.50 185 GLY A C 1
ATOM 1406 O O . GLY A 1 185 ? 13.036 8.691 -22.059 1.00 57.50 185 GLY A O 1
ATOM 1407 N N . ASN A 1 186 ? 11.028 9.011 -21.105 1.00 64.06 186 ASN A N 1
ATOM 1408 C CA . ASN A 1 186 ? 11.587 9.177 -19.761 1.00 64.06 186 ASN A CA 1
ATOM 1409 C C . ASN A 1 186 ? 12.058 7.837 -19.175 1.00 64.06 186 ASN A C 1
ATOM 1411 O O . ASN A 1 186 ? 11.376 6.811 -19.295 1.00 64.06 186 ASN A O 1
ATOM 1415 N N . ASN A 1 187 ? 13.226 7.836 -18.524 1.00 61.75 187 ASN A N 1
ATOM 1416 C CA . ASN A 1 187 ? 13.794 6.622 -17.951 1.00 61.75 187 ASN A CA 1
ATOM 1417 C C . ASN A 1 187 ? 13.142 6.283 -16.606 1.00 61.75 187 ASN A C 1
ATOM 1419 O O . ASN A 1 187 ? 13.679 6.501 -15.527 1.00 61.75 187 ASN A O 1
ATOM 1423 N N . TRP A 1 188 ? 11.996 5.632 -16.708 1.00 65.25 188 TRP A N 1
ATOM 1424 C CA . TRP A 1 188 ? 11.214 5.105 -15.600 1.00 65.25 188 TRP A CA 1
ATOM 1425 C C . TRP A 1 188 ? 11.910 4.067 -14.711 1.00 65.25 188 TRP A C 1
ATOM 1427 O O . TRP A 1 188 ? 11.397 3.714 -13.647 1.00 65.25 188 TRP A O 1
ATOM 1437 N N . TYR A 1 189 ? 13.072 3.561 -15.133 1.00 65.94 189 TYR A N 1
ATOM 1438 C CA . TYR A 1 189 ? 13.875 2.644 -14.342 1.00 65.94 189 TYR A CA 1
ATOM 1439 C C . TYR A 1 189 ? 15.321 3.157 -14.240 1.00 65.94 189 TYR A C 1
ATOM 1441 O O . TYR A 1 189 ? 16.098 2.991 -15.188 1.00 65.94 189 TYR A O 1
ATOM 1449 N N . PRO A 1 190 ? 15.723 3.742 -13.094 1.00 56.69 190 PRO A N 1
ATOM 1450 C CA . PRO A 1 190 ? 16.967 4.503 -12.974 1.00 56.69 190 PRO A CA 1
ATOM 1451 C C . PRO A 1 190 ? 18.204 3.668 -13.321 1.00 56.69 190 PRO A C 1
ATOM 1453 O O . PRO A 1 190 ? 19.194 4.204 -13.804 1.00 56.69 190 PRO A O 1
ATOM 1456 N N . ASP A 1 191 ? 18.124 2.341 -13.178 1.00 63.00 191 ASP A N 1
ATOM 1457 C CA . ASP A 1 191 ? 19.248 1.444 -13.430 1.00 63.00 191 ASP A CA 1
ATOM 1458 C C . ASP A 1 191 ? 19.443 1.059 -14.905 1.00 63.00 191 ASP A C 1
ATOM 1460 O O . ASP A 1 191 ? 20.336 0.261 -15.175 1.00 63.00 191 ASP A O 1
ATOM 1464 N N . GLY A 1 192 ? 18.656 1.568 -15.861 1.00 62.91 192 GLY A N 1
ATOM 1465 C CA . GLY A 1 192 ? 18.887 1.345 -17.301 1.00 62.91 192 GLY A CA 1
ATOM 1466 C C . GLY A 1 192 ? 17.642 1.037 -18.135 1.00 62.91 192 GLY A C 1
ATOM 1467 O O . GLY A 1 192 ? 17.720 0.253 -19.082 1.00 62.91 192 GLY A O 1
ATOM 1468 N N . GLY A 1 193 ? 16.489 1.605 -17.778 1.00 72.88 193 GLY A N 1
ATOM 1469 C CA . GLY A 1 193 ? 15.266 1.505 -18.572 1.00 72.88 193 GLY A CA 1
ATOM 1470 C C . GLY A 1 193 ? 14.519 0.182 -18.456 1.00 72.88 193 GLY A C 1
ATOM 1471 O O . GLY A 1 193 ? 14.938 -0.769 -17.787 1.00 72.88 193 GLY A O 1
ATOM 1472 N N . ALA A 1 194 ? 13.377 0.132 -19.144 1.00 71.62 194 ALA A N 1
ATOM 1473 C CA . ALA A 1 194 ? 12.489 -1.028 -19.171 1.00 71.62 194 ALA A CA 1
ATOM 1474 C C . ALA A 1 194 ? 13.203 -2.307 -19.645 1.00 71.62 194 ALA A C 1
ATOM 1476 O O . ALA A 1 194 ? 12.921 -3.385 -19.131 1.00 71.62 194 ALA A O 1
ATOM 1477 N N . GLY A 1 195 ? 14.180 -2.193 -20.554 1.00 73.00 195 GLY A N 1
ATOM 1478 C CA . GLY A 1 195 ? 14.971 -3.331 -21.032 1.00 73.00 195 GLY A CA 1
ATOM 1479 C C . GLY A 1 195 ? 15.804 -3.994 -19.931 1.00 73.00 195 GLY A C 1
ATOM 1480 O O . GLY A 1 195 ? 15.811 -5.219 -19.810 1.00 73.00 195 GLY A O 1
ATOM 1481 N N . LYS A 1 196 ? 16.460 -3.210 -19.065 1.00 77.06 196 LYS A N 1
ATOM 1482 C CA . LYS A 1 196 ? 17.233 -3.771 -17.947 1.00 77.06 196 LYS A CA 1
ATOM 1483 C C . LYS A 1 196 ? 16.333 -4.350 -16.860 1.00 77.06 196 LYS A C 1
ATOM 1485 O O . LYS A 1 196 ? 16.681 -5.385 -16.293 1.00 77.06 196 LYS A O 1
ATOM 1490 N N . LEU A 1 197 ? 15.177 -3.737 -16.599 1.00 81.44 197 LEU A N 1
ATOM 1491 C CA . LEU A 1 197 ? 14.161 -4.324 -15.722 1.00 81.44 197 LEU A CA 1
ATOM 1492 C C . LEU A 1 197 ? 13.674 -5.674 -16.268 1.00 81.44 197 LEU A C 1
ATOM 1494 O O . LEU A 1 197 ? 13.698 -6.661 -15.538 1.00 81.44 197 LEU A O 1
ATOM 1498 N N . ALA A 1 198 ? 13.324 -5.743 -17.555 1.00 81.94 198 ALA A N 1
ATOM 1499 C CA . ALA A 1 198 ? 12.904 -6.981 -18.210 1.00 81.94 198 ALA A CA 1
ATOM 1500 C C . ALA A 1 198 ? 13.986 -8.067 -18.114 1.00 81.94 198 ALA A C 1
ATOM 1502 O O . ALA A 1 198 ? 13.696 -9.188 -17.709 1.00 81.94 198 ALA A O 1
ATOM 1503 N N . ALA A 1 199 ? 15.251 -7.723 -18.373 1.00 82.75 199 ALA A N 1
ATOM 1504 C CA . ALA A 1 199 ? 16.366 -8.656 -18.223 1.00 82.75 199 ALA A CA 1
ATOM 1505 C C . ALA A 1 199 ? 16.556 -9.138 -16.771 1.00 82.75 199 ALA A C 1
ATOM 1507 O O . ALA A 1 199 ? 16.913 -10.294 -16.546 1.00 82.75 199 ALA A O 1
ATOM 1508 N N . ARG A 1 200 ? 16.326 -8.277 -15.767 1.00 83.19 200 ARG A N 1
ATOM 1509 C CA . ARG A 1 200 ? 16.355 -8.683 -14.349 1.00 83.19 200 ARG A CA 1
ATOM 1510 C C . ARG A 1 200 ? 15.223 -9.654 -14.022 1.00 83.19 200 ARG A C 1
ATOM 1512 O O . ARG A 1 200 ? 15.488 -10.652 -13.365 1.00 83.19 200 ARG A O 1
ATOM 1519 N N . LEU A 1 201 ? 14.006 -9.386 -14.490 1.00 84.94 201 LEU A N 1
ATOM 1520 C CA . LEU A 1 201 ? 12.849 -10.255 -14.262 1.00 84.94 201 LEU A CA 1
ATOM 1521 C C . LEU A 1 201 ? 12.991 -11.602 -14.983 1.00 84.94 201 LEU A C 1
ATOM 1523 O O . LEU A 1 201 ? 12.686 -12.634 -14.393 1.00 84.94 201 LEU A O 1
ATOM 1527 N N . ALA A 1 202 ? 13.530 -11.608 -16.205 1.00 85.19 202 ALA A N 1
ATOM 1528 C CA . ALA A 1 202 ? 13.844 -12.830 -16.941 1.00 85.19 202 ALA A CA 1
ATOM 1529 C C . ALA A 1 202 ? 14.821 -13.709 -16.148 1.00 85.19 202 ALA A C 1
ATOM 1531 O O . ALA A 1 202 ? 14.501 -14.856 -15.843 1.00 85.19 202 ALA A O 1
ATOM 1532 N N . ARG A 1 203 ? 15.941 -13.135 -15.684 1.00 85.25 203 ARG A N 1
ATOM 1533 C CA . ARG A 1 203 ? 16.888 -13.848 -14.810 1.00 85.25 203 ARG A CA 1
ATOM 1534 C C . ARG A 1 203 ? 16.237 -14.329 -13.515 1.00 85.25 203 ARG A C 1
ATOM 1536 O O . ARG A 1 203 ? 16.488 -15.449 -13.094 1.00 85.25 203 ARG A O 1
ATOM 1543 N N . ALA A 1 204 ? 15.385 -13.515 -12.890 1.00 83.00 204 ALA A N 1
ATOM 1544 C CA . ALA A 1 204 ? 14.677 -13.920 -11.677 1.00 83.00 204 ALA A CA 1
ATOM 1545 C C . ALA A 1 204 ? 13.765 -15.135 -11.923 1.00 83.00 204 ALA A C 1
ATOM 1547 O O . ALA A 1 204 ? 13.722 -16.036 -11.094 1.00 83.00 204 ALA A O 1
ATOM 1548 N N . SER A 1 205 ? 13.097 -15.209 -13.078 1.00 82.75 205 SER A N 1
ATOM 1549 C CA . SER A 1 205 ? 12.224 -16.334 -13.442 1.00 82.75 205 SER A CA 1
ATOM 1550 C C . SER A 1 205 ? 12.970 -17.662 -13.650 1.00 82.75 205 SER A C 1
ATOM 1552 O O . SER A 1 205 ? 12.380 -18.741 -13.519 1.00 82.75 205 SER A O 1
ATOM 1554 N N . GLU A 1 206 ? 14.270 -17.596 -13.938 1.00 86.19 206 GLU A N 1
ATOM 1555 C CA . GLU A 1 206 ? 15.151 -18.757 -14.080 1.00 86.19 206 GLU A CA 1
ATOM 1556 C C . GLU A 1 206 ? 15.632 -19.289 -12.723 1.00 86.19 206 GLU A C 1
ATOM 1558 O O . GLU A 1 206 ? 16.020 -20.453 -12.627 1.00 86.19 206 GLU A O 1
ATOM 1563 N N . LEU A 1 207 ? 15.556 -18.484 -11.655 1.00 84.56 207 LEU A N 1
ATOM 1564 C CA . LEU A 1 207 ? 16.015 -18.898 -10.333 1.00 84.56 207 LEU A CA 1
ATOM 1565 C C . LEU A 1 207 ? 15.140 -20.027 -9.750 1.00 84.56 207 LEU A C 1
ATOM 1567 O O . LEU A 1 207 ? 13.909 -20.005 -9.876 1.00 84.56 207 LEU A O 1
ATOM 1571 N N . PRO A 1 208 ? 15.746 -21.008 -9.055 1.00 81.25 208 PRO A N 1
ATOM 1572 C CA . PRO A 1 208 ? 15.019 -22.147 -8.490 1.00 81.25 208 PRO A CA 1
ATOM 1573 C C . PRO A 1 208 ? 14.086 -21.759 -7.331 1.00 81.25 208 PRO A C 1
ATOM 1575 O O . PRO A 1 208 ? 13.096 -22.442 -7.081 1.00 81.25 208 PRO A O 1
ATOM 1578 N N . ASN A 1 209 ? 14.372 -20.655 -6.639 1.00 83.44 209 ASN A N 1
ATOM 1579 C CA . ASN A 1 209 ? 13.577 -20.121 -5.530 1.00 83.44 209 ASN A CA 1
ATOM 1580 C C . ASN A 1 209 ? 12.525 -19.084 -5.968 1.00 83.44 209 ASN A C 1
ATOM 1582 O O . ASN A 1 209 ? 11.843 -18.491 -5.130 1.00 83.44 209 ASN A O 1
ATOM 1586 N N . PHE A 1 210 ? 12.369 -18.861 -7.276 1.00 85.25 210 PHE A N 1
ATOM 1587 C CA . PHE A 1 210 ? 11.307 -18.018 -7.807 1.00 85.25 210 PHE A CA 1
ATOM 1588 C C . PHE A 1 210 ? 10.067 -18.860 -8.124 1.00 85.25 210 PHE A C 1
ATOM 1590 O O . PHE A 1 210 ? 9.983 -19.573 -9.127 1.00 85.25 210 PHE A O 1
ATOM 1597 N N . HIS A 1 211 ? 9.079 -18.775 -7.243 1.00 84.50 211 HIS A N 1
ATOM 1598 C CA . HIS A 1 211 ? 7.864 -19.582 -7.250 1.00 84.50 211 HIS A CA 1
ATOM 1599 C C . HIS A 1 211 ? 6.670 -18.887 -7.924 1.00 84.50 211 HIS A C 1
ATOM 1601 O O . HIS A 1 211 ? 5.673 -19.548 -8.223 1.00 84.50 211 HIS A O 1
ATOM 1607 N N . ALA A 1 212 ? 6.752 -17.578 -8.188 1.00 82.38 212 ALA A N 1
ATOM 1608 C CA . ALA A 1 212 ? 5.690 -16.793 -8.827 1.00 82.38 212 ALA A CA 1
ATOM 1609 C C . ALA A 1 212 ? 5.903 -16.567 -10.338 1.00 82.38 212 ALA A C 1
ATOM 1611 O O . ALA A 1 212 ? 5.514 -15.530 -10.868 1.00 82.38 212 ALA A O 1
ATOM 1612 N N . LYS A 1 213 ? 6.490 -17.537 -11.059 1.00 80.12 213 LYS A N 1
ATOM 1613 C CA . LYS A 1 213 ? 6.690 -17.463 -12.527 1.00 80.12 213 LYS A CA 1
ATOM 1614 C C . LYS A 1 213 ? 5.423 -17.057 -13.301 1.00 80.12 213 LYS A C 1
ATOM 1616 O O . LYS A 1 213 ? 5.540 -16.187 -14.158 1.00 80.12 213 LYS A O 1
ATOM 1621 N N . PRO A 1 214 ? 4.220 -17.582 -12.978 1.00 76.94 214 PRO A N 1
ATOM 1622 C CA . PRO A 1 214 ? 2.993 -17.189 -13.672 1.00 76.94 214 PRO A CA 1
ATOM 1623 C C . PRO A 1 214 ? 2.612 -15.714 -13.507 1.00 76.94 214 PRO A C 1
ATOM 1625 O O . PRO A 1 214 ? 1.848 -15.211 -14.311 1.00 76.94 214 PRO A O 1
ATOM 1628 N N . ALA A 1 215 ? 3.113 -15.019 -12.481 1.00 73.25 215 ALA A N 1
ATOM 1629 C CA . ALA A 1 215 ? 2.817 -13.604 -12.266 1.00 73.25 215 ALA A CA 1
ATOM 1630 C C . ALA A 1 215 ? 3.672 -12.668 -13.145 1.00 73.25 215 ALA A C 1
ATOM 1632 O O . ALA A 1 215 ? 3.411 -11.464 -13.182 1.00 73.25 215 ALA A O 1
ATOM 1633 N N . LEU A 1 216 ? 4.701 -13.206 -13.816 1.00 70.69 216 LEU A N 1
ATOM 1634 C CA . LEU A 1 216 ? 5.549 -12.491 -14.778 1.00 70.69 216 LEU A CA 1
ATOM 1635 C C . LEU A 1 216 ? 5.148 -12.728 -16.245 1.00 70.69 216 LEU A C 1
ATOM 1637 O O . LEU A 1 216 ? 5.624 -11.988 -17.106 1.00 70.69 216 LEU A O 1
ATOM 1641 N N . LEU A 1 217 ? 4.332 -13.754 -16.516 1.00 58.19 217 LEU A N 1
ATOM 1642 C CA . LEU A 1 217 ? 3.859 -14.157 -17.848 1.00 58.19 217 LEU A CA 1
ATOM 1643 C C . LEU A 1 217 ? 2.478 -13.556 -18.137 1.00 58.19 217 LEU A C 1
ATOM 1645 O O . LEU A 1 217 ? 2.244 -13.194 -19.309 1.00 58.19 217 LEU A 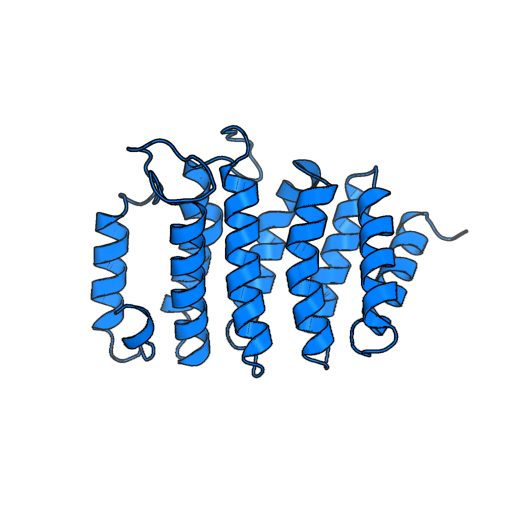O 1
#

Mean predicted aligned error: 5.61 Å

pLDDT: mean 88.32, std 11.56, range [49.16, 98.38]

Foldseek 3Di:
DDDPLVVLLVQLLVLLVQQQDPVSNVVSLVSLLVQLLPCPDLVSLVSNLVSLLVCCVVPPHLSSVLSSLVVLLSSCVRVPPSSQLCLLVSLLSLLVCLPPPDVSSLVSSLVSLLSSLLSQQLDDADDDPRATGHQQRQQVRRVVSLVVQLVPDLDLSSNLSSLSSNVSSCQQRPDPRHVNPHHPPDASHVVGRPVVVLVVVVVSLVDPSHNNNVSND

Solvent-accessible surface area (backbone atoms only — not comparable to full-atom values): 11421 Å² total; per-residue (Å²): 129,83,53,71,66,57,52,51,46,49,54,50,52,62,30,56,72,30,32,54,39,84,93,40,20,69,59,20,52,54,49,50,51,49,52,49,61,65,42,82,48,74,66,48,49,51,47,51,53,48,51,45,55,52,44,54,71,67,50,86,42,63,57,25,35,30,50,45,42,53,42,55,43,51,44,36,70,62,46,44,76,76,38,48,82,48,43,70,61,52,49,52,52,42,62,73,36,27,66,45,92,47,65,68,39,26,50,32,40,22,51,33,48,15,47,48,43,29,56,41,28,59,38,73,76,40,87,51,99,81,55,58,30,6,55,61,23,44,18,70,71,45,49,44,60,38,49,50,50,50,73,74,44,75,47,43,59,30,34,30,33,31,38,49,20,47,53,33,32,46,52,30,36,30,56,86,73,15,84,30,75,30,63,77,87,65,56,48,27,78,91,59,26,69,66,48,52,49,52,51,50,53,56,45,56,70,39,92,68,46,70,32,51,78,53,79,109

Sequence (217 aa):
MPSEDAILKNKTLQALTRLGDRDTQRVAVKELERLATNAREPDHVTTIVSCLCEELVAAPKASARREILRLFDRVCALQGENALVHLPRMVSSVCRRFKDPDSNVSDACVDTMGSLAEFTCRLPPRIDKTVATGPDSIGANFLRPILDVLHETNSKQAQDTACRSMARVIRRCGPGRGNADAPAGNNWYPDGGAGKLAARLARASELPNFHAKPALL

Secondary structure (DSSP, 8-state):
---HHHHHHHHHHHHHTTTTSHHHHHHHHHHHHHHHHH--SHHHHHHHHHHHHHHHHH--SHHHHHHHHHHHHHHHHHHGGGGGGGHHHHHHHHHTTTT-SSHHHHHHHHHHHHHHHHHHHHS-----SS---SGGGHIIIIIHHHHHHHHH---HHHHHHHHHHHHHHHHHH-TTTSTT-PPTT--SSTTTHHHHHHHHHHHHHHSTT---GGGT-

InterPro domains:
  IPR011989 Armadillo-like helical [G3DSA:1.25.10.10] (7-191)
  IPR016024 Armadillo-type fold [SSF48371] (10-174)
  IPR033337 MT-associated protein TORTIFOLIA1/SINE1-2 [PTHR31355] (8-217)
  IPR057600 TORTIFOLIA1/SINE1-2, N-terminal [PF24714] (8-217)

Nearest PDB structures (foldseek):
  8d00-assembly1_A  TM=8.970E-01  e=1.265E-08  Arabidopsis thaliana
  8whh-assembly1_D  TM=7.077E-01  e=1.947E-03  Homo sapiens
  8cdj-assembly1_D  TM=6.943E-01  e=7.418E-03  Homo sapiens
  8whh-assembly2_B  TM=7.026E-01  e=6.168E-03  Homo sapiens
  8whh-assembly2_C-3  TM=5.429E-01  e=3.089E-03  Homo sapiens

Organism: Micromonas pusilla (NCBI:txid38833)